Protein 6DNT (pdb70)

Sequence (310 aa):
MKDKNVVVTGGLGFIGSHIVDALIDDNKVTIIDNLLSSGKMENLNNPNHENLTIIKEDLMDADLEEKILKDKDYVFHLAALASVPGSVAEPLRYNQQNNIDASLKLFIACKNNNNIKKVVIIFSSSSAVYGENPNMPLKESENFLPCSPYAAQKASSCELYLKSFHESYGLDYVALRYFNVFGPRQDENSPYYAAVIPKKFISSAILNGESPVIYGDGEQSRDFIYVKEIAKANILSAESDDYNGVIINVALGKSMTINRLFEIISDVLESDIDVKYLDERPGDIKHSLADISNLDKISFKPDEDKFEEQLRETVKWFISSQM

Radius of gyration: 18.84 Å; Cα contacts (8 Å, |Δi|>4): 630; chains: 1; bounding box: 44×47×40 Å

InterPro domains:
  IPR001509 NAD-dependent epimerase/dehydratase [PF01370] (6-239)
  IPR036291 NAD(P)-binding domain superfamily [SSF51735] (1-309)

CATH classification: 3.40.50.720 (+1 more: 3.90.25.10)

Structure (mmCIF, N/CA/C/O backbone):
data_6DNT
#
_entry.id   6DNT
#
_cell.length_a   89.497
_cell.length_b   89.497
_cell.length_c   82.717
_cell.angle_alpha   90.000
_cell.angle_beta   90.000
_cell.angle_gamma   120.000
#
_symmetry.space_group_name_H-M   'P 31 2 1'
#
loop_
_entity.id
_entity.type
_entity.pdbx_description
1 polymer 'NAD-dependent epimerase/dehydratase'
2 non-polymer NICOTINAMIDE-ADENINE-DINUCLEOTIDE
3 non-polymer '(2R)-2-{[(2R,3R,4R,5S,6R)-3-(acetylamino)-2-{[(S)-{[(R)-{[(2R,3S,4R,5R)-5-(2,4-dioxo-3,4-dihydropyrimidin-1(2H)-yl)-3,4-dihydroxytetrahydrofuran-2-yl]methoxy}(hydroxy)phosphoryl]oxy}(hydroxy)phosphoryl]oxy}-5-hydroxy-6-(hydroxymethyl)tetrahydro-2H-pyran-4-yl]oxy}propanoic acid'
4 non-polymer 'ZINC ION'
5 non-polymer 1,2-ETHANEDIOL
6 water water
#
loop_
_atom_site.group_PDB
_atom_site.id
_atom_site.type_symbol
_atom_site.label_atom_id
_atom_site.label_alt_id
_atom_site.label_comp_id
_atom_site.label_asym_id
_atom_site.label_entity_id
_atom_site.label_seq_id
_atom_site.pdbx_PDB_ins_code
_atom_site.Cartn_x
_atom_site.Cartn_y
_atom_site.Cartn_z
_atom_site.occupancy
_atom_site.B_iso_or_equiv
_atom_site.auth_seq_id
_atom_site.auth_comp_id
_atom_site.auth_asym_id
_atom_site.auth_atom_id
_atom_site.pdbx_PDB_model_num
ATOM 1 N N . MET A 1 34 ? 1.758 -31.293 1.210 1.00 32.25 1 MET A N 1
ATOM 2 C CA . MET A 1 34 ? 1.649 -32.562 0.422 1.00 30.95 1 MET A CA 1
ATOM 3 C C . MET A 1 34 ? 1.847 -33.776 1.332 1.00 29.03 1 MET A C 1
ATOM 4 O O . MET A 1 34 ? 2.824 -33.838 2.077 1.00 29.15 1 MET A O 1
ATOM 9 N N . LYS A 1 35 ? 0.917 -34.726 1.259 1.00 28.12 2 LYS A N 1
ATOM 10 C CA . LYS A 1 35 ? 0.937 -35.926 2.099 1.00 28.07 2 LYS A CA 1
ATOM 11 C C . LYS A 1 35 ? 0.528 -37.161 1.309 1.00 26.84 2 LYS A C 1
ATOM 12 O O . LYS A 1 35 ? -0.331 -37.077 0.446 1.00 26.20 2 LYS A O 1
ATOM 18 N N . ASP A 1 36 ? 1.152 -38.296 1.631 1.00 26.36 3 ASP A N 1
ATOM 19 C CA . ASP A 1 36 ? 0.779 -39.628 1.115 1.00 26.89 3 ASP A CA 1
ATOM 20 C C . ASP A 1 36 ? 0.959 -39.806 -0.390 1.00 25.27 3 ASP A C 1
ATOM 21 O O . ASP A 1 36 ? 0.261 -40.605 -1.018 1.00 25.44 3 ASP A O 1
ATOM 26 N N . LYS A 1 37 ? 1.921 -39.083 -0.962 1.00 22.92 4 LYS A N 1
ATOM 27 C CA . LYS A 1 37 ? 2.272 -39.246 -2.365 1.00 22.13 4 LYS A CA 1
ATOM 28 C C . LYS A 1 37 ? 3.558 -40.049 -2.502 1.00 21.23 4 LYS A C 1
ATOM 29 O O . LYS A 1 37 ? 4.272 -40.266 -1.524 1.00 20.71 4 LYS A O 1
ATOM 35 N N . ASN A 1 38 ? 3.825 -40.516 -3.715 1.00 19.96 5 ASN A N 1
ATOM 36 C CA . ASN A 1 38 ? 5.074 -41.197 -4.033 1.00 19.80 5 ASN A CA 1
ATOM 37 C C . ASN A 1 38 ? 5.701 -40.372 -5.153 1.00 18.49 5 ASN A C 1
ATOM 38 O O . ASN A 1 38 ? 5.167 -40.314 -6.249 1.00 17.77 5 ASN A O 1
ATOM 43 N N . VAL A 1 39 ? 6.816 -39.708 -4.854 1.00 16.54 6 VAL A N 1
ATOM 44 C CA . VAL A 1 39 ? 7.381 -38.745 -5.789 1.00 15.45 6 VAL A CA 1
ATOM 45 C C . VAL A 1 39 ? 8.810 -39.110 -6.158 1.00 14.49 6 VAL A C 1
ATOM 46 O O . VAL A 1 39 ? 9.493 -39.839 -5.439 1.00 14.12 6 VAL A O 1
ATOM 50 N N . VAL A 1 40 ? 9.237 -38.593 -7.305 1.00 13.65 7 VAL A N 1
ATOM 51 C CA . VAL A 1 40 ? 10.604 -38.706 -7.767 1.00 12.93 7 VAL A CA 1
ATOM 52 C C . VAL A 1 40 ? 11.200 -37.311 -7.740 1.00 12.36 7 VAL A C 1
ATOM 53 O O . VAL A 1 40 ? 10.566 -36.349 -8.201 1.00 12.18 7 VAL A O 1
ATOM 57 N N . VAL A 1 41 ? 12.409 -37.212 -7.202 1.00 11.54 8 VAL A N 1
ATOM 58 C CA . VAL A 1 41 ? 13.183 -35.969 -7.271 1.00 11.18 8 VAL A CA 1
ATOM 59 C C . VAL A 1 41 ? 14.503 -36.272 -7.963 1.00 10.93 8 VAL A C 1
ATOM 60 O O . VAL A 1 41 ? 15.408 -36.883 -7.379 1.00 11.13 8 VAL A O 1
ATOM 64 N N . THR A 1 42 ? 14.633 -35.862 -9.221 1.00 10.14 9 THR A N 1
ATOM 65 C CA . THR A 1 42 ? 15.901 -36.035 -9.910 1.00 10.32 9 THR A CA 1
ATOM 66 C C . THR A 1 42 ? 16.816 -34.934 -9.384 1.00 10.45 9 THR A C 1
ATOM 67 O O . THR A 1 42 ? 16.352 -33.839 -9.069 1.00 10.19 9 THR A O 1
ATOM 71 N N . GLY A 1 43 ? 18.093 -35.252 -9.229 1.00 10.61 10 GLY A N 1
ATOM 72 C CA . GLY A 1 43 ? 19.043 -34.288 -8.668 1.00 10.79 10 GLY A CA 1
ATOM 73 C C . GLY A 1 43 ? 18.762 -33.990 -7.205 1.00 11.16 10 GLY A C 1
ATOM 74 O O . GLY A 1 43 ? 19.185 -32.945 -6.678 1.00 11.29 10 GLY A O 1
ATOM 75 N N . GLY A 1 44 ? 18.117 -34.939 -6.509 1.00 11.27 11 GLY A N 1
ATOM 76 C CA . GLY A 1 44 ? 17.718 -34.740 -5.119 1.00 11.46 11 GLY A CA 1
ATOM 77 C C . GLY A 1 44 ? 18.836 -34.694 -4.087 1.00 11.33 11 GLY A C 1
ATOM 78 O O . GLY A 1 44 ? 18.571 -34.400 -2.932 1.00 11.96 11 GLY A O 1
ATOM 79 N N . LEU A 1 45 ? 20.066 -35.016 -4.472 1.00 11.32 12 LEU A N 1
ATOM 80 C CA . LEU A 1 45 ? 21.218 -34.850 -3.580 1.00 11.81 12 LEU A CA 1
ATOM 81 C C . LEU A 1 45 ? 21.916 -33.522 -3.810 1.00 11.90 12 LEU A C 1
ATOM 82 O O . LEU A 1 45 ? 22.932 -33.244 -3.178 1.00 12.65 12 LEU A O 1
ATOM 87 N N . GLY A 1 46 ? 21.397 -32.703 -4.719 1.00 11.69 13 GLY A N 1
ATOM 88 C CA . GLY A 1 46 ? 22.035 -31.415 -5.008 1.00 11.08 13 GLY A CA 1
ATOM 89 C C . GLY A 1 46 ? 21.587 -30.314 -4.071 1.00 11.04 13 GLY A C 1
ATOM 90 O O . GLY A 1 46 ? 20.857 -30.534 -3.118 1.00 11.17 13 GLY A O 1
ATOM 91 N N . PHE A 1 47 ? 22.020 -29.098 -4.390 1.00 10.57 14 PHE A N 1
ATOM 92 C CA . PHE A 1 47 ? 21.770 -27.922 -3.566 1.00 10.46 14 PHE A CA 1
ATOM 93 C C . PHE A 1 47 ? 20.283 -27.693 -3.394 1.00 10.14 14 PHE A C 1
ATOM 94 O O . PHE A 1 47 ? 19.781 -27.737 -2.276 1.00 10.15 14 PHE A O 1
ATOM 102 N N . ILE A 1 48 ? 19.554 -27.522 -4.489 1.00 10.08 15 ILE A N 1
ATOM 103 C CA . ILE A 1 48 ? 18.144 -27.184 -4.392 1.00 10.24 15 ILE A CA 1
ATOM 104 C C . ILE A 1 48 ? 17.344 -28.456 -4.074 1.00 10.36 15 ILE A C 1
ATOM 105 O O . ILE A 1 48 ? 16.450 -28.442 -3.225 1.00 10.74 15 ILE A O 1
ATOM 110 N N . GLY A 1 49 ? 17.667 -29.537 -4.779 1.00 11.02 16 GLY A N 1
ATOM 111 C CA . GLY A 1 49 ? 16.900 -30.780 -4.674 1.00 11.56 16 GLY A CA 1
ATOM 112 C C . GLY A 1 49 ? 16.856 -31.346 -3.271 1.00 11.67 16 GLY A C 1
ATOM 113 O O . GLY A 1 49 ? 15.798 -31.803 -2.835 1.00 12.18 16 GLY A O 1
ATOM 114 N N . SER A 1 50 ? 17.969 -31.240 -2.549 1.00 11.56 17 SER A N 1
ATOM 115 C CA . SER A 1 50 ? 18.027 -31.737 -1.168 1.00 12.11 17 SER A CA 1
ATOM 116 C C . SER A 1 50 ? 17.036 -31.019 -0.256 1.00 12.22 17 SER A C 1
ATOM 117 O O . SER A 1 50 ? 16.470 -31.628 0.635 1.00 12.88 17 SER A O 1
ATOM 120 N N . HIS A 1 51 ? 16.797 -29.733 -0.491 1.00 12.21 18 HIS A N 1
ATOM 121 C CA . HIS A 1 51 ? 15.822 -28.989 0.299 1.00 12.54 18 HIS A CA 1
ATOM 122 C C . HIS A 1 51 ? 14.393 -29.390 -0.024 1.00 12.65 18 HIS A C 1
ATOM 123 O O . HIS A 1 51 ? 13.543 -29.353 0.858 1.00 12.90 18 HIS A O 1
ATOM 130 N N . ILE A 1 52 ? 14.126 -29.770 -1.277 1.00 13.11 19 ILE A N 1
ATOM 131 C CA . ILE A 1 52 ? 12.812 -30.290 -1.671 1.00 13.34 19 ILE A CA 1
ATOM 132 C C . ILE A 1 52 ? 12.570 -31.646 -1.007 1.00 13.28 19 ILE A C 1
ATOM 133 O O . ILE A 1 52 ? 11.488 -31.872 -0.447 1.00 13.89 19 ILE A O 1
ATOM 138 N N . VAL A 1 53 ? 13.569 -32.520 -1.064 1.00 12.95 20 VAL A N 1
ATOM 139 C CA . VAL A 1 53 ? 13.483 -33.818 -0.393 1.00 13.06 20 VAL A CA 1
ATOM 140 C C . VAL A 1 53 ? 13.199 -33.619 1.090 1.00 14.18 20 VAL A C 1
ATOM 141 O O . VAL A 1 53 ? 12.308 -34.263 1.619 1.00 14.03 20 VAL A O 1
ATOM 145 N N . ASP A 1 54 ? 13.943 -32.727 1.748 1.00 14.26 21 ASP A N 1
ATOM 146 C CA . ASP A 1 54 ? 13.730 -32.468 3.189 1.00 15.71 21 ASP A CA 1
ATOM 147 C C . ASP A 1 54 ? 12.289 -32.093 3.490 1.00 16.01 21 ASP A C 1
ATOM 148 O O . ASP A 1 54 ? 11.732 -32.513 4.508 1.00 16.58 21 ASP A O 1
ATOM 153 N N . ALA A 1 55 ? 11.691 -31.283 2.624 1.00 16.39 22 ALA A N 1
ATOM 154 C CA . ALA A 1 55 ? 10.353 -30.754 2.859 1.00 17.17 22 ALA A CA 1
ATOM 155 C C . ALA A 1 55 ? 9.246 -31.784 2.617 1.00 17.59 22 ALA A C 1
ATOM 156 O O . ALA A 1 55 ? 8.140 -31.642 3.152 1.00 19.89 22 ALA A O 1
ATOM 158 N N . LEU A 1 56 ? 9.531 -32.809 1.818 1.00 17.30 23 LEU A N 1
ATOM 159 C CA . LEU A 1 56 ? 8.528 -33.821 1.468 1.00 17.21 23 LEU A CA 1
ATOM 160 C C . LEU A 1 56 ? 8.634 -35.137 2.235 1.00 16.65 23 LEU A C 1
ATOM 161 O O . LEU A 1 56 ? 7.659 -35.889 2.302 1.00 16.98 23 LEU A O 1
ATOM 166 N N . ILE A 1 57 ? 9.819 -35.439 2.751 1.00 16.56 24 ILE A N 1
ATOM 167 C CA . ILE A 1 57 ? 10.156 -36.804 3.156 1.00 16.58 24 ILE A CA 1
ATOM 168 C C . ILE A 1 57 ? 9.367 -37.347 4.361 1.00 17.42 24 ILE A C 1
ATOM 169 O O . ILE A 1 57 ? 9.170 -38.564 4.463 1.00 17.70 24 ILE A O 1
ATOM 174 N N . ASP A 1 58 ? 8.931 -36.479 5.266 1.00 19.01 25 ASP A N 1
ATOM 175 C CA . ASP A 1 58 ? 8.204 -36.963 6.451 1.00 21.07 25 ASP A CA 1
ATOM 176 C C . ASP A 1 58 ? 6.848 -37.541 6.094 1.00 21.77 25 ASP A C 1
ATOM 177 O O . ASP A 1 58 ? 6.427 -38.535 6.699 1.00 21.98 25 ASP A O 1
ATOM 182 N N . ASP A 1 59 ? 6.182 -36.956 5.103 1.00 21.23 2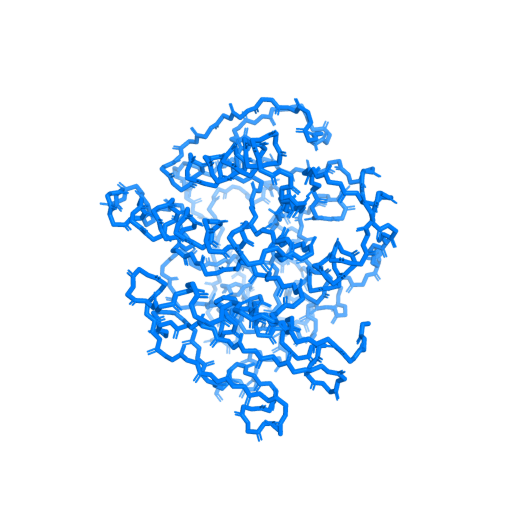6 ASP A N 1
ATOM 183 C CA . ASP A 1 59 ? 4.810 -37.329 4.774 1.00 22.53 26 ASP A CA 1
ATOM 184 C C . ASP A 1 59 ? 4.640 -38.020 3.419 1.00 20.31 26 ASP A C 1
ATOM 185 O O . ASP A 1 59 ? 3.515 -38.360 3.043 1.00 20.06 26 ASP A O 1
ATOM 190 N N . ASN A 1 60 ? 5.740 -38.253 2.692 1.00 17.84 27 ASN A N 1
ATOM 191 C CA . ASN A 1 60 ? 5.666 -38.845 1.352 1.00 17.15 27 ASN A CA 1
ATOM 192 C C . ASN A 1 60 ? 6.817 -39.788 1.098 1.00 16.59 27 ASN A C 1
ATOM 193 O O . ASN A 1 60 ? 7.898 -39.634 1.662 1.00 17.80 27 ASN A O 1
ATOM 198 N N . LYS A 1 61 ? 6.580 -40.771 0.245 1.00 16.65 28 LYS A N 1
ATOM 199 C CA . LYS A 1 61 ? 7.654 -41.598 -0.260 1.00 16.17 28 LYS A CA 1
ATOM 200 C C . LYS A 1 61 ? 8.396 -40.779 -1.311 1.00 15.43 28 LYS A C 1
ATOM 201 O O . LYS A 1 61 ? 7.764 -40.129 -2.140 1.00 15.16 28 LYS A O 1
ATOM 207 N N . VAL A 1 62 ? 9.723 -40.800 -1.245 1.00 13.96 29 VAL A N 1
ATOM 208 C CA . VAL A 1 62 ? 10.564 -40.055 -2.182 1.00 13.82 29 VAL A CA 1
ATOM 209 C C . VAL A 1 62 ? 11.633 -40.964 -2.753 1.00 13.65 29 VAL A C 1
ATOM 210 O O . VAL A 1 62 ? 12.392 -41.586 -2.008 1.00 13.59 29 VAL A O 1
ATOM 214 N N . THR A 1 63 ? 11.710 -41.003 -4.080 1.00 13.05 30 THR A N 1
ATOM 215 C CA . THR A 1 63 ? 12.780 -41.673 -4.789 1.00 13.20 30 THR A CA 1
ATOM 216 C C . THR A 1 63 ? 13.656 -40.596 -5.410 1.00 12.66 30 THR A C 1
ATOM 217 O O . THR A 1 63 ? 13.187 -39.816 -6.230 1.00 12.98 30 THR A O 1
ATOM 221 N N . ILE A 1 64 ? 14.909 -40.558 -4.990 1.00 12.05 31 ILE A N 1
ATOM 222 C CA . ILE A 1 64 ? 15.903 -39.676 -5.587 1.00 11.93 31 ILE A CA 1
ATOM 223 C C . ILE A 1 64 ? 16.609 -40.425 -6.701 1.00 11.80 31 ILE A C 1
ATOM 224 O O . ILE A 1 64 ? 17.018 -41.575 -6.509 1.00 11.80 31 ILE A O 1
ATOM 229 N N . ILE A 1 65 ? 16.778 -39.778 -7.862 1.00 11.46 32 ILE A N 1
ATOM 230 C CA . ILE A 1 65 ? 17.712 -40.274 -8.884 1.00 11.88 32 ILE A CA 1
ATOM 231 C C . ILE A 1 65 ? 18.828 -39.246 -9.007 1.00 12.24 32 ILE A C 1
ATOM 232 O O . ILE A 1 65 ? 18.567 -38.094 -9.336 1.00 12.13 32 ILE A O 1
ATOM 237 N N . ASP A 1 66 ? 20.063 -39.655 -8.739 1.00 12.54 33 ASP A N 1
ATOM 238 C CA . ASP A 1 66 ? 21.175 -38.707 -8.720 1.00 12.71 33 ASP A CA 1
ATOM 239 C C . ASP A 1 66 ? 22.456 -39.463 -8.967 1.00 13.66 33 ASP A C 1
ATOM 240 O O . ASP A 1 66 ? 22.698 -40.489 -8.328 1.00 13.97 33 ASP A O 1
ATOM 245 N N . ASN A 1 67 ? 23.295 -38.964 -9.880 1.00 13.31 34 ASN A N 1
ATOM 246 C CA . ASN A 1 67 ? 24.549 -39.639 -10.182 1.00 14.04 34 ASN A CA 1
ATOM 247 C C . ASN A 1 67 ? 25.767 -39.156 -9.363 1.00 14.72 34 ASN A C 1
ATOM 248 O O . ASN A 1 67 ? 26.887 -39.576 -9.661 1.00 15.53 34 ASN A O 1
ATOM 253 N N A LEU A 1 68 ? 25.536 -38.285 -8.376 0.50 15.35 35 LEU A N 1
ATOM 254 N N B LEU A 1 68 ? 25.533 -38.296 -8.367 0.50 15.13 35 LEU A N 1
ATOM 255 C CA A LEU A 1 68 ? 26.581 -37.720 -7.512 0.50 16.02 35 LEU A CA 1
ATOM 256 C CA B LEU A 1 68 ? 26.582 -37.710 -7.525 0.50 15.65 35 LEU A CA 1
ATOM 257 C C A LEU A 1 68 ? 27.647 -36.903 -8.247 0.50 16.08 35 LEU A C 1
ATOM 258 C C B LEU A 1 68 ? 27.703 -37.043 -8.335 0.50 15.85 35 LEU A C 1
ATOM 259 O O A LEU A 1 68 ? 28.717 -36.658 -7.682 0.50 16.10 35 LEU A O 1
ATOM 260 O O B LEU A 1 68 ? 28.871 -37.088 -7.950 0.50 16.23 35 LEU A O 1
ATOM 269 N N . SER A 1 69 ? 27.345 -36.432 -9.460 1.00 16.06 36 SER A N 1
ATOM 270 C CA . SER A 1 69 ? 28.293 -35.624 -10.227 1.00 16.54 36 SER A CA 1
ATOM 271 C C . SER A 1 69 ? 28.585 -34.307 -9.491 1.00 17.36 36 SER A C 1
ATOM 272 O O . SER A 1 69 ? 29.705 -33.784 -9.552 1.00 18.54 36 SER A O 1
ATOM 275 N N . SER A 1 70 ? 27.585 -33.775 -8.802 1.00 17.04 37 SER A N 1
ATOM 276 C CA . SER A 1 70 ? 27.782 -32.649 -7.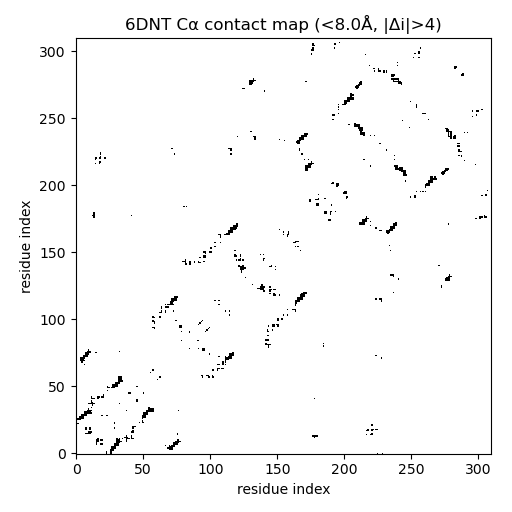901 1.00 17.81 37 SER A CA 1
ATOM 277 C C . SER A 1 70 ? 27.058 -32.742 -6.561 1.00 18.67 37 SER A C 1
ATOM 278 O O . SER A 1 70 ? 27.433 -32.036 -5.626 1.00 19.84 37 SER A O 1
ATOM 281 N N . GLY A 1 71 ? 26.071 -33.628 -6.433 1.00 17.68 38 GLY A N 1
ATOM 282 C CA . GLY A 1 71 ? 25.328 -33.790 -5.183 1.00 17.81 38 GLY A CA 1
ATOM 283 C C . GLY A 1 71 ? 26.065 -34.681 -4.202 1.00 17.87 38 GLY A C 1
ATOM 284 O O . GLY A 1 71 ? 27.036 -35.340 -4.568 1.00 18.89 38 GLY A O 1
ATOM 285 N N . LYS A 1 72 ? 25.585 -34.695 -2.964 1.00 17.70 39 LYS A N 1
ATOM 286 C CA . LYS A 1 72 ? 26.218 -35.428 -1.868 1.00 19.28 39 LYS A CA 1
ATOM 287 C C . LYS A 1 72 ? 25.126 -36.018 -1.002 1.00 18.06 39 LYS A C 1
ATOM 288 O O . LYS A 1 72 ? 24.141 -35.355 -0.729 1.00 16.38 39 LYS A O 1
ATOM 294 N N . MET A 1 73 ? 25.323 -37.256 -0.562 1.00 19.44 40 MET A N 1
ATOM 295 C CA . MET A 1 73 ? 24.435 -37.893 0.414 1.00 20.71 40 MET A CA 1
ATOM 296 C C . MET A 1 73 ? 24.171 -37.009 1.638 1.00 20.07 40 MET A C 1
ATOM 297 O O . MET A 1 73 ? 23.032 -36.880 2.097 1.00 19.23 40 MET A O 1
ATOM 302 N N . GLU A 1 74 ? 25.241 -36.397 2.140 1.00 19.81 41 GLU A N 1
ATOM 303 C CA . GLU A 1 74 ? 25.180 -35.584 3.348 1.00 21.20 41 GLU A CA 1
ATOM 304 C C . GLU A 1 74 ? 24.408 -34.275 3.190 1.00 19.48 41 GLU A C 1
ATOM 305 O O . GLU A 1 74 ? 24.106 -33.642 4.192 1.00 18.83 41 GLU A O 1
ATOM 311 N N . ASN A 1 75 ? 24.047 -33.872 1.963 1.00 17.32 42 ASN A N 1
ATOM 312 C CA . ASN A 1 75 ? 23.106 -32.765 1.790 1.00 16.15 42 ASN A CA 1
ATOM 313 C C . ASN A 1 75 ? 21.719 -33.030 2.368 1.00 15.62 42 ASN A C 1
ATOM 314 O O . ASN A 1 75 ? 21.047 -32.094 2.715 1.00 15.84 42 ASN A O 1
ATOM 319 N N . LEU A 1 76 ? 21.287 -34.291 2.502 1.00 15.02 43 LEU A N 1
ATOM 320 C CA . LEU A 1 76 ? 19.979 -34.570 3.066 1.00 15.27 43 LEU A CA 1
ATOM 321 C C . LEU A 1 76 ? 19.984 -34.427 4.582 1.00 15.70 43 LEU A C 1
ATOM 322 O O . LEU A 1 76 ? 20.929 -34.836 5.219 1.00 14.96 43 LEU A O 1
ATOM 327 N N . ASN A 1 77 ? 18.904 -33.897 5.138 1.00 17.07 44 ASN A N 1
ATOM 328 C CA . ASN A 1 77 ? 18.766 -33.827 6.591 1.00 18.90 44 ASN A CA 1
ATOM 329 C C . ASN A 1 77 ? 18.822 -35.225 7.211 1.00 18.36 44 ASN A C 1
ATOM 330 O O . ASN A 1 77 ? 19.488 -35.440 8.236 1.00 18.27 44 ASN A O 1
ATOM 335 N N . ASN A 1 78 ? 18.145 -36.179 6.575 1.00 17.18 45 ASN A N 1
ATOM 336 C CA . ASN A 1 78 ? 18.223 -37.583 7.003 1.00 17.06 45 ASN A CA 1
ATOM 337 C C . ASN A 1 78 ? 18.345 -38.504 5.795 1.00 16.37 45 ASN A C 1
ATOM 338 O O . ASN A 1 78 ? 17.334 -38.924 5.238 1.00 16.31 45 ASN A O 1
ATOM 343 N N . PRO A 1 79 ? 19.581 -38.853 5.409 1.00 17.29 46 PRO A N 1
ATOM 344 C CA . PRO A 1 79 ? 19.751 -39.744 4.262 1.00 17.23 46 PRO A CA 1
ATOM 345 C C . PRO A 1 79 ? 19.350 -41.203 4.517 1.00 16.79 46 PRO A C 1
ATOM 346 O O . PRO A 1 79 ? 19.438 -42.005 3.597 1.00 16.78 46 PRO A O 1
ATOM 350 N N . ASN A 1 80 ? 18.930 -41.531 5.740 1.00 16.00 47 ASN A N 1
ATOM 351 C CA . ASN A 1 80 ? 18.451 -42.884 6.085 1.00 16.34 47 ASN A CA 1
ATOM 352 C C . ASN A 1 80 ? 16.983 -42.918 6.470 1.00 16.66 47 ASN A C 1
ATOM 353 O O . ASN A 1 80 ? 16.524 -43.854 7.122 1.00 16.81 47 ASN A O 1
ATOM 358 N N . HIS A 1 81 ? 16.235 -41.911 6.044 1.00 15.70 48 HIS A N 1
ATOM 359 C CA . HIS A 1 81 ? 14.826 -41.797 6.368 1.00 16.32 48 HIS A CA 1
ATOM 360 C C . HIS A 1 81 ? 14.040 -43.002 5.834 1.00 16.47 48 HIS A C 1
ATOM 361 O O . HIS A 1 81 ? 14.298 -43.481 4.724 1.00 15.40 48 HIS A O 1
ATOM 368 N N . GLU A 1 82 ? 13.089 -43.492 6.629 1.00 17.99 49 GLU A N 1
ATOM 369 C CA . GLU A 1 82 ? 12.262 -44.644 6.222 1.00 19.45 49 GLU A CA 1
ATOM 370 C C . GLU A 1 82 ? 11.538 -44.501 4.867 1.00 17.90 49 GLU A C 1
ATOM 371 O O . GLU A 1 82 ? 11.413 -45.458 4.141 1.00 17.28 49 GLU A O 1
ATOM 377 N N . ASN A 1 83 ? 11.104 -43.293 4.531 1.00 16.47 50 ASN A N 1
ATOM 378 C CA . ASN A 1 83 ? 10.426 -43.001 3.274 1.00 16.13 50 ASN A CA 1
ATOM 379 C C . ASN A 1 83 ? 11.336 -42.801 2.060 1.00 14.94 50 ASN A C 1
ATOM 380 O O . ASN A 1 83 ? 10.824 -42.608 0.955 1.00 14.12 50 ASN A O 1
ATOM 385 N N . LEU A 1 84 ? 12.650 -42.848 2.254 1.00 14.03 51 LEU A N 1
ATOM 386 C CA . LEU A 1 84 ? 13.594 -42.495 1.198 1.00 14.08 51 LEU A CA 1
ATOM 387 C C . LEU A 1 84 ? 14.086 -43.689 0.423 1.00 14.07 51 LEU A C 1
ATOM 388 O O . LEU A 1 84 ? 14.400 -44.724 1.003 1.00 13.97 51 LEU A O 1
ATOM 393 N N . THR A 1 85 ? 14.183 -43.520 -0.898 1.00 13.75 52 THR A N 1
ATOM 394 C CA . THR A 1 85 ? 14.918 -44.406 -1.762 1.00 13.85 52 THR A CA 1
ATOM 395 C C . THR A 1 85 ? 15.896 -43.572 -2.575 1.00 14.29 52 THR A C 1
ATOM 396 O O . THR A 1 85 ? 15.536 -42.518 -3.074 1.00 14.28 52 THR A O 1
ATOM 400 N N . ILE A 1 86 ? 17.121 -44.048 -2.710 1.00 14.71 53 ILE A N 1
ATOM 401 C CA . ILE A 1 86 ? 18.121 -43.370 -3.523 1.00 15.46 53 ILE A CA 1
ATOM 402 C C . ILE A 1 86 ? 18.596 -44.317 -4.597 1.00 15.14 53 ILE A C 1
ATOM 403 O O . ILE A 1 86 ? 19.027 -45.439 -4.298 1.00 14.72 53 ILE A O 1
ATOM 410 N N . ILE A 1 87 ? 18.559 -43.830 -5.837 1.00 14.35 54 ILE A N 1
ATOM 411 C CA . ILE A 1 87 ? 19.045 -44.557 -6.998 1.00 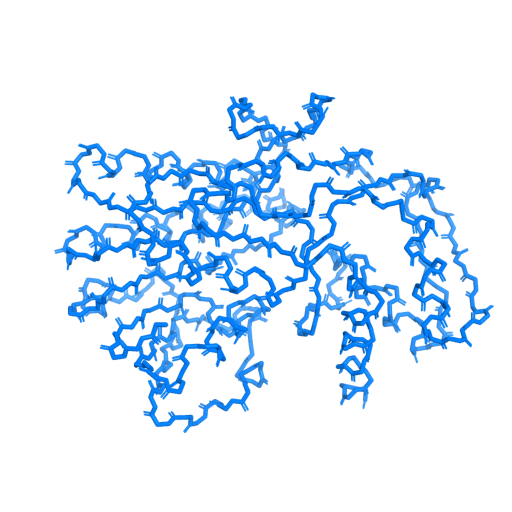14.62 54 ILE A CA 1
ATOM 412 C C . ILE A 1 87 ? 20.222 -43.755 -7.515 1.00 14.90 54 ILE A C 1
ATOM 413 O O . ILE A 1 87 ? 20.039 -42.632 -7.997 1.00 13.85 54 ILE A O 1
ATOM 418 N N . LYS A 1 88 ? 21.412 -44.330 -7.391 1.00 14.97 55 LYS A N 1
ATOM 419 C CA . LYS A 1 88 ? 22.666 -43.658 -7.737 1.00 16.24 55 LYS A CA 1
ATOM 420 C C . LYS A 1 88 ? 23.007 -43.980 -9.176 1.00 15.97 55 LYS A C 1
ATOM 421 O O . LYS A 1 88 ? 23.794 -44.877 -9.470 1.00 15.80 55 LYS A O 1
ATOM 427 N N . GLU A 1 89 ? 22.396 -43.227 -10.084 1.00 15.77 56 GLU A N 1
ATOM 428 C CA . GLU A 1 89 ? 22.484 -43.516 -11.491 1.00 16.22 56 GLU A CA 1
ATOM 429 C C . GLU A 1 89 ? 22.279 -42.256 -12.319 1.00 15.21 56 GLU A C 1
ATOM 430 O O . GLU A 1 89 ? 21.585 -41.328 -11.895 1.00 14.45 56 GLU A O 1
ATOM 436 N N . ASP A 1 90 ? 22.914 -42.236 -13.484 1.00 15.07 57 ASP A N 1
ATOM 437 C CA . ASP A 1 90 ? 22.688 -41.185 -14.466 1.00 15.90 57 ASP A CA 1
ATOM 438 C C . ASP A 1 90 ? 21.286 -41.338 -15.055 1.00 15.90 57 ASP A C 1
ATOM 439 O O . ASP A 1 90 ? 20.871 -42.465 -15.386 1.00 14.85 57 ASP A O 1
ATOM 444 N N . LEU A 1 91 ? 20.555 -40.232 -15.221 1.00 15.25 58 LEU A N 1
ATOM 445 C CA . LEU A 1 91 ? 19.249 -40.295 -15.883 1.00 16.10 58 LEU A CA 1
ATOM 446 C C . LEU A 1 91 ? 19.309 -40.946 -17.264 1.00 17.04 58 LEU A C 1
ATOM 447 O O . LEU A 1 91 ? 18.327 -41.555 -17.681 1.00 17.34 58 LEU A O 1
ATOM 452 N N . MET A 1 92 ? 20.434 -40.806 -17.966 1.00 17.37 59 MET A N 1
ATOM 453 C CA . MET A 1 92 ? 20.588 -41.399 -19.304 1.00 20.19 59 MET A CA 1
ATOM 454 C C . MET A 1 92 ? 20.637 -42.914 -19.310 1.00 20.74 59 MET A C 1
ATOM 455 O O . MET A 1 92 ? 20.341 -43.523 -20.339 1.00 22.39 59 MET A O 1
ATOM 460 N N . ASP A 1 93 ? 21.028 -43.507 -18.185 1.00 20.22 60 ASP A N 1
ATOM 461 C CA . ASP A 1 93 ? 21.125 -44.970 -18.036 1.00 20.79 60 ASP A CA 1
ATOM 462 C C . ASP A 1 93 ? 19.945 -45.610 -17.308 1.00 19.94 60 ASP A C 1
ATOM 463 O O . ASP A 1 93 ? 19.679 -46.812 -17.488 1.00 19.95 60 ASP A O 1
ATOM 468 N N . ALA A 1 94 ? 19.247 -44.833 -16.484 1.00 18.25 61 ALA A N 1
ATOM 469 C CA . ALA A 1 94 ? 18.220 -45.367 -15.602 1.00 17.82 61 ALA A CA 1
ATOM 470 C C . ALA A 1 94 ? 17.018 -45.876 -16.376 1.00 18.09 61 ALA A C 1
ATOM 471 O O . ALA A 1 94 ? 16.678 -45.349 -17.434 1.00 17.74 61 ALA A O 1
ATOM 473 N N . ASP A 1 95 ? 16.371 -46.902 -15.841 1.00 18.13 62 ASP A N 1
ATOM 474 C CA . ASP A 1 95 ? 15.140 -47.399 -16.436 1.00 18.83 62 ASP A CA 1
ATOM 475 C C . ASP A 1 95 ? 13.993 -46.539 -15.913 1.00 17.48 62 ASP A C 1
ATOM 476 O O . ASP A 1 95 ? 13.260 -46.915 -15.008 1.00 17.27 62 ASP A O 1
ATOM 481 N N . LEU A 1 96 ? 13.856 -45.346 -16.493 1.00 16.67 63 LEU A N 1
ATOM 482 C CA . LEU A 1 96 ? 12.881 -44.380 -16.023 1.00 16.56 63 LEU A CA 1
ATOM 483 C C . LEU A 1 96 ? 11.445 -44.840 -16.267 1.00 17.38 63 LEU A C 1
ATOM 484 O O . LEU A 1 96 ? 10.551 -44.500 -15.491 1.00 16.78 63 LEU A O 1
ATOM 489 N N A GLU A 1 97 ? 11.228 -45.624 -17.322 0.80 18.95 64 GLU A N 1
ATOM 490 N N B GLU A 1 97 ? 11.228 -45.597 -17.342 0.20 18.30 64 GLU A N 1
ATOM 491 C CA A GLU A 1 97 ? 9.895 -46.174 -17.579 0.80 20.55 64 GLU A CA 1
ATOM 492 C CA B GLU A 1 97 ? 9.934 -46.222 -17.611 0.20 19.30 64 GLU A CA 1
ATOM 493 C C A GLU A 1 97 ? 9.445 -47.005 -16.372 0.80 20.74 64 GLU A C 1
ATOM 494 C C B GLU A 1 97 ? 9.443 -47.045 -16.417 0.20 19.87 64 GLU A C 1
ATOM 495 O O A GLU A 1 97 ? 8.313 -46.858 -15.910 0.80 22.28 64 GLU A O 1
ATOM 496 O O B GLU A 1 97 ? 8.275 -46.961 -16.035 0.20 20.34 64 GLU A O 1
ATOM 507 N N . LYS A 1 98 ? 10.354 -47.823 -15.837 1.00 20.47 65 LYS A N 1
ATOM 508 C CA . LYS A 1 98 ? 10.075 -48.649 -14.641 1.00 21.10 65 LYS A CA 1
ATOM 509 C C . LYS A 1 98 ? 10.014 -47.841 -13.341 1.00 19.90 65 LYS A C 1
ATOM 510 O O . LYS A 1 98 ? 9.087 -47.992 -12.551 1.00 20.81 65 LYS A O 1
ATOM 516 N N . ILE A 1 99 ? 10.986 -46.960 -13.127 1.00 19.06 66 ILE A N 1
ATOM 517 C CA . ILE A 1 99 ? 11.055 -46.174 -11.889 1.00 17.34 66 ILE A CA 1
ATOM 518 C C . ILE A 1 99 ? 9.821 -45.284 -11.706 1.00 17.30 66 ILE A C 1
ATOM 519 O O . ILE A 1 99 ? 9.318 -45.135 -10.598 1.00 17.61 66 ILE A O 1
ATOM 524 N N . LEU A 1 100 ? 9.300 -44.732 -12.801 1.00 17.01 67 LEU A N 1
ATOM 525 C CA . LEU A 1 100 ? 8.161 -43.828 -12.702 1.00 17.74 67 LEU A CA 1
ATOM 526 C C . LEU A 1 100 ? 6.789 -44.517 -12.622 1.00 18.46 67 LEU A C 1
ATOM 527 O O . LEU A 1 100 ? 5.781 -43.824 -12.476 1.00 17.56 67 LEU A O 1
ATOM 532 N N . LYS A 1 101 ? 6.736 -45.852 -12.689 1.00 20.79 68 LYS A N 1
ATOM 533 C CA . LYS A 1 101 ? 5.454 -46.571 -12.545 1.00 22.82 68 LYS A CA 1
ATOM 534 C C . LYS A 1 101 ? 4.862 -46.271 -11.175 1.00 23.47 68 LYS A C 1
ATOM 535 O O . LYS A 1 101 ? 5.556 -46.359 -10.169 1.00 23.26 68 LYS A O 1
ATOM 541 N N . ASP A 1 102 ? 3.597 -45.870 -11.151 1.00 25.11 69 ASP A N 1
ATOM 542 C CA . ASP A 1 102 ? 2.868 -45.588 -9.905 1.00 26.27 69 ASP A CA 1
ATOM 543 C C . ASP A 1 102 ? 3.426 -44.422 -9.066 1.00 24.76 69 ASP A C 1
ATOM 544 O O . ASP A 1 102 ? 3.115 -44.299 -7.878 1.00 25.39 69 ASP A O 1
ATOM 549 N N . LYS A 1 103 ? 4.222 -43.549 -9.679 1.00 22.20 70 LYS A N 1
ATOM 550 C CA . LYS A 1 103 ? 4.624 -42.310 -9.018 1.00 21.03 70 LYS A CA 1
ATOM 551 C C . LYS A 1 103 ? 3.588 -41.231 -9.308 1.00 19.64 70 LYS A C 1
ATOM 552 O O . LYS A 1 103 ? 2.943 -41.261 -10.345 1.00 21.80 70 LYS A O 1
ATOM 558 N N . ASP A 1 104 ? 3.435 -40.284 -8.391 1.00 19.38 71 ASP A N 1
ATOM 559 C CA . ASP A 1 104 ? 2.471 -39.188 -8.523 1.00 18.86 71 ASP A CA 1
ATOM 560 C C . ASP A 1 104 ? 3.073 -37.958 -9.214 1.00 18.25 71 ASP A C 1
ATOM 561 O O . ASP A 1 104 ? 2.502 -37.430 -10.165 1.00 18.32 71 ASP A O 1
ATOM 566 N N . TYR A 1 105 ? 4.218 -37.496 -8.712 1.00 16.32 72 TYR A N 1
ATOM 567 C CA . TYR A 1 105 ? 4.845 -36.261 -9.189 1.00 15.93 72 TYR A CA 1
ATOM 568 C C . TYR A 1 105 ? 6.323 -36.485 -9.438 1.00 14.22 72 TYR A C 1
ATOM 569 O O . TYR A 1 105 ? 6.944 -37.324 -8.781 1.00 13.94 72 TYR A O 1
ATOM 578 N N . VAL A 1 106 ? 6.867 -35.734 -10.395 1.00 12.92 73 VAL A N 1
ATOM 579 C CA . VAL A 1 106 ? 8.279 -35.761 -10.718 1.00 12.21 73 VAL A CA 1
ATOM 580 C C . VAL A 1 106 ? 8.824 -34.339 -10.661 1.00 11.81 73 VAL A C 1
ATOM 581 O O . VAL A 1 106 ? 8.334 -33.452 -11.344 1.00 11.96 73 VAL A O 1
ATOM 585 N N . PHE A 1 107 ? 9.831 -34.144 -9.818 1.00 11.44 74 PHE A N 1
ATOM 586 C CA . PHE A 1 107 ? 10.529 -32.857 -9.693 1.00 11.35 74 PHE A CA 1
ATOM 587 C C . PHE A 1 107 ? 11.852 -33.044 -10.405 1.00 11.17 74 PHE A C 1
ATOM 588 O O . PHE A 1 107 ? 12.676 -33.861 -9.972 1.00 11.76 74 PHE A O 1
ATOM 596 N N . HIS A 1 108 ? 12.053 -32.337 -11.515 1.00 10.30 75 HIS A N 1
ATOM 597 C CA . HIS A 1 108 ? 13.240 -32.547 -12.317 1.00 10.32 75 HIS A CA 1
ATOM 598 C C . HIS A 1 108 ? 14.252 -31.426 -12.083 1.00 10.46 75 HIS A C 1
ATOM 599 O O . HIS A 1 108 ? 14.156 -30.359 -12.685 1.00 10.37 75 HIS A O 1
ATOM 606 N N . LEU A 1 109 ? 15.214 -31.695 -11.206 1.00 10.49 76 LEU A N 1
ATOM 607 C CA . LEU A 1 109 ? 16.311 -30.745 -10.909 1.00 11.08 76 LEU A CA 1
ATOM 608 C C . LEU A 1 109 ? 17.660 -31.196 -11.421 1.00 11.51 76 LEU A C 1
ATOM 609 O O . LEU A 1 109 ? 18.581 -30.382 -11.464 1.00 12.13 76 LEU A O 1
ATOM 614 N N . ALA A 1 110 ? 17.806 -32.473 -11.809 1.00 11.22 77 ALA A N 1
ATOM 615 C CA . ALA A 1 110 ? 19.095 -32.958 -12.294 1.00 11.49 77 ALA A CA 1
ATOM 616 C C . ALA A 1 110 ? 19.454 -32.211 -13.574 1.00 12.14 77 ALA A C 1
ATOM 617 O O . ALA A 1 110 ? 18.621 -32.092 -14.464 1.00 12.63 77 ALA A O 1
ATOM 619 N N . ALA A 1 111 ? 20.678 -31.692 -13.628 1.00 12.01 78 ALA A N 1
ATOM 620 C CA . ALA A 1 111 ? 21.199 -30.960 -14.784 1.00 12.42 78 ALA A CA 1
ATOM 621 C C . ALA A 1 111 ? 22.673 -30.715 -14.547 1.00 12.22 78 ALA A C 1
ATOM 622 O O . ALA A 1 111 ? 23.117 -30.763 -13.396 1.00 11.80 78 ALA A O 1
ATOM 624 N N . LEU A 1 112 ? 23.424 -30.478 -15.619 1.00 11.74 79 LEU A N 1
ATOM 625 C CA . LEU A 1 112 ? 24.731 -29.827 -15.487 1.00 12.27 79 LEU A CA 1
ATOM 626 C C . LEU A 1 112 ? 24.455 -28.331 -15.492 1.00 12.13 79 LEU A C 1
ATOM 627 O O . LEU A 1 112 ? 24.172 -27.729 -16.533 1.00 12.54 79 LEU A O 1
ATOM 632 N N . ALA A 1 113 ? 24.450 -27.767 -14.291 1.00 12.56 80 ALA A N 1
ATOM 633 C CA . ALA A 1 113 ? 23.929 -26.440 -14.032 1.00 13.23 80 ALA A CA 1
ATOM 634 C C . ALA A 1 113 ? 25.087 -25.459 -14.059 1.00 14.35 80 ALA A C 1
ATOM 635 O O . ALA A 1 113 ? 25.567 -25.012 -13.007 1.00 15.16 80 ALA A O 1
ATOM 637 N N . SER A 1 114 ? 25.534 -25.126 -15.265 1.00 14.35 81 SER A N 1
ATOM 638 C CA . SER A 1 114 ? 26.592 -24.134 -15.433 1.00 14.78 81 SER A CA 1
ATOM 639 C C . SER A 1 114 ? 26.577 -23.457 -16.794 1.00 15.00 81 SER A C 1
ATOM 640 O O . SER A 1 114 ? 26.699 -24.108 -17.834 1.00 14.20 81 SER A O 1
ATOM 643 N N . VAL A 1 115 ? 26.461 -22.140 -16.769 1.00 14.22 82 VAL A N 1
ATOM 644 C CA . VAL A 1 115 ? 26.584 -21.333 -17.976 1.00 14.81 82 VAL A CA 1
ATOM 645 C C . VAL A 1 115 ? 27.980 -21.472 -18.598 1.00 14.23 82 VAL A C 1
ATOM 646 O O . VAL A 1 115 ? 28.105 -21.903 -19.734 1.00 13.53 82 VAL A O 1
ATOM 650 N N . PRO A 1 116 ? 29.052 -21.106 -17.862 1.00 14.32 83 PRO A N 1
ATOM 651 C CA . PRO A 1 116 ? 30.374 -21.209 -18.497 1.00 14.34 83 PRO A CA 1
ATOM 652 C C . PRO A 1 116 ? 30.806 -22.642 -18.823 1.00 14.13 83 PRO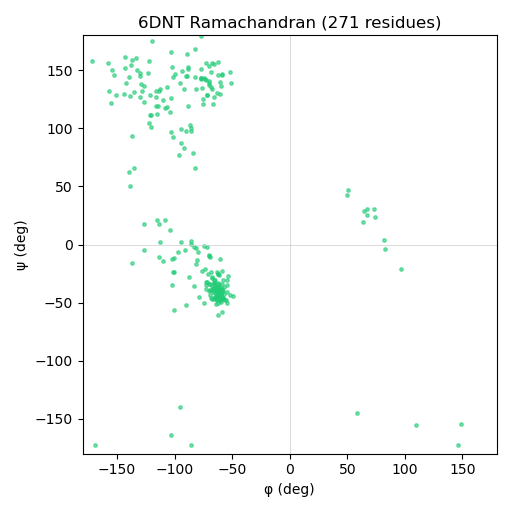 A C 1
ATOM 653 O O . PRO A 1 116 ? 31.458 -22.868 -19.840 1.00 14.54 83 PRO A O 1
ATOM 657 N N . GLY A 1 117 ? 30.412 -23.619 -17.995 1.00 13.35 84 GLY A N 1
ATOM 658 C CA . GLY A 1 117 ? 30.691 -25.013 -18.292 1.00 12.87 84 GLY A CA 1
ATOM 659 C C . GLY A 1 117 ? 30.092 -25.473 -19.611 1.00 12.16 84 GLY A C 1
ATOM 660 O O . GLY A 1 117 ? 30.726 -26.212 -20.361 1.00 11.95 84 GLY A O 1
ATOM 661 N N . SER A 1 118 ? 28.870 -25.019 -19.889 1.00 11.74 85 SER A N 1
ATOM 662 C CA . SER A 1 118 ? 28.174 -25.353 -21.130 1.00 11.47 85 SER A CA 1
ATOM 663 C C . SER A 1 118 ? 28.840 -24.791 -22.382 1.00 11.84 85 SER A C 1
ATOM 664 O O . SER A 1 118 ? 28.717 -25.362 -23.442 1.00 12.17 85 SER A O 1
ATOM 667 N N . VAL A 1 119 ? 29.498 -23.642 -22.252 1.00 12.11 86 VAL A N 1
ATOM 668 C CA . VAL A 1 119 ? 30.215 -23.035 -23.369 1.00 12.41 86 VAL A CA 1
ATOM 669 C C . VAL A 1 119 ? 31.441 -23.903 -23.716 1.00 12.71 86 VAL A C 1
ATOM 670 O O . VAL A 1 119 ? 31.782 -24.089 -24.881 1.00 12.78 86 VAL A O 1
ATOM 674 N N . ALA A 1 120 ? 32.095 -24.427 -22.689 1.00 13.33 87 ALA A N 1
ATOM 675 C CA . ALA A 1 120 ? 33.252 -25.300 -22.868 1.00 14.11 87 ALA A CA 1
ATOM 676 C C . ALA A 1 120 ? 32.882 -26.676 -23.390 1.00 13.79 87 ALA A C 1
ATOM 677 O O . ALA A 1 120 ? 33.640 -27.263 -24.151 1.00 14.58 87 ALA A O 1
ATOM 679 N N . GLU A 1 121 ? 31.730 -27.200 -22.979 1.00 13.64 88 GLU A N 1
ATOM 680 C CA . GLU A 1 121 ? 31.360 -28.568 -23.304 1.00 13.73 88 GLU A CA 1
ATOM 681 C C . GLU A 1 121 ? 29.890 -28.672 -23.760 1.00 12.72 88 GLU A C 1
ATOM 682 O O . GLU A 1 121 ? 29.065 -29.309 -23.094 1.00 12.23 88 GLU A O 1
ATOM 688 N N . PRO A 1 122 ? 29.575 -28.069 -24.912 1.00 11.80 89 PRO A N 1
ATOM 689 C CA . PRO A 1 122 ? 28.155 -28.018 -25.278 1.00 11.38 89 PRO A CA 1
ATOM 690 C C . PRO A 1 122 ? 27.519 -29.388 -25.525 1.00 11.55 89 PRO A C 1
ATOM 691 O O . PRO A 1 122 ? 26.372 -29.578 -25.135 1.00 10.93 89 PRO A O 1
ATOM 695 N N . LEU A 1 123 ? 28.249 -30.335 -26.105 1.00 11.38 90 LEU A N 1
ATOM 696 C CA . LEU A 1 123 ? 27.654 -31.640 -26.387 1.00 12.20 90 LEU A CA 1
ATOM 697 C C . LEU A 1 123 ? 27.373 -32.400 -25.100 1.00 12.14 90 LEU A C 1
ATOM 698 O O . LEU A 1 123 ? 26.288 -32.958 -24.939 1.00 11.60 90 LEU A O 1
ATOM 703 N N . ARG A 1 124 ? 28.331 -32.424 -24.171 1.00 12.20 91 ARG A N 1
ATOM 704 C CA . ARG A 1 124 ? 28.100 -33.102 -22.888 1.00 13.09 91 ARG A CA 1
ATOM 705 C C . ARG A 1 124 ? 26.940 -32.488 -22.101 1.00 11.93 91 ARG A C 1
ATOM 706 O O . ARG A 1 124 ? 26.123 -33.199 -21.523 1.00 12.09 91 ARG A O 1
ATOM 714 N N . TYR A 1 125 ? 26.854 -31.163 -22.124 1.00 10.86 92 TYR A N 1
ATOM 715 C CA . TYR A 1 125 ? 25.732 -30.464 -21.505 1.00 10.90 92 TYR A CA 1
ATOM 716 C C . TYR A 1 125 ? 24.400 -30.782 -22.211 1.00 10.55 92 TYR A C 1
ATOM 717 O O . TYR A 1 125 ? 23.374 -30.930 -21.549 1.00 10.41 92 TYR A O 1
ATOM 726 N N . ASN A 1 126 ? 24.427 -30.909 -23.534 1.00 10.30 93 ASN A N 1
ATOM 727 C CA . ASN A 1 126 ? 23.230 -31.305 -24.288 1.00 10.30 93 ASN A CA 1
ATOM 728 C C . ASN A 1 126 ? 22.709 -32.695 -23.859 1.00 10.83 93 ASN A C 1
ATOM 729 O O . ASN A 1 126 ? 21.510 -32.904 -23.689 1.00 10.46 93 ASN A O 1
ATOM 734 N N A GLN A 1 127 ? 23.630 -33.635 -23.700 0.50 11.35 94 GLN A N 1
ATOM 735 N N B GLN A 1 127 ? 23.621 -33.646 -23.701 0.50 11.28 94 GLN A N 1
ATOM 736 C CA A GLN A 1 127 ? 23.280 -34.983 -23.254 0.50 11.94 94 GLN A CA 1
ATOM 737 C CA B GLN A 1 127 ? 23.236 -34.984 -23.245 0.50 11.88 94 GLN A CA 1
ATOM 738 C C A GLN A 1 127 ? 22.598 -34.958 -21.883 0.50 11.84 94 GLN A C 1
ATOM 739 C C B GLN A 1 127 ? 22.552 -34.921 -21.885 0.50 11.79 94 GLN A C 1
ATOM 740 O O A GLN A 1 127 ? 21.568 -35.607 -21.687 0.50 11.90 94 GLN A O 1
ATOM 741 O O B GLN A 1 127 ? 21.491 -35.519 -21.688 0.50 11.80 94 GLN A O 1
ATOM 752 N N . ASN A 1 128 ? 23.142 -34.180 -20.951 1.00 11.40 95 ASN A N 1
ATOM 753 C CA . ASN A 1 128 ? 22.601 -34.124 -19.589 1.00 11.53 95 ASN A CA 1
ATOM 754 C C . ASN A 1 128 ? 21.356 -33.262 -19.436 1.00 11.17 95 ASN A C 1
ATOM 755 O O . ASN A 1 128 ? 20.506 -33.535 -18.571 1.00 11.85 95 ASN A O 1
ATOM 760 N N . ASN A 1 129 ? 21.256 -32.217 -20.245 1.00 10.77 96 ASN A N 1
ATOM 761 C CA . ASN A 1 129 ? 20.239 -31.200 -20.038 1.00 10.59 96 ASN A CA 1
ATOM 762 C C . ASN A 1 129 ? 19.056 -31.299 -20.974 1.00 11.04 96 ASN A C 1
ATOM 763 O O . ASN A 1 129 ? 17.962 -30.937 -20.572 1.00 12.98 96 ASN A O 1
ATOM 768 N N . ILE A 1 130 ? 19.265 -31.707 -22.212 1.00 10.35 97 ILE A N 1
ATOM 769 C CA . ILE A 1 130 ? 18.142 -31.965 -23.114 1.00 10.11 97 ILE A CA 1
ATOM 770 C C . ILE A 1 130 ? 17.840 -33.455 -23.205 1.00 10.44 97 ILE A C 1
ATOM 771 O O . ILE A 1 130 ? 16.688 -33.860 -22.964 1.00 10.65 97 ILE A O 1
ATOM 776 N N . ASP A 1 131 ? 18.834 -34.270 -23.589 1.00 10.45 98 ASP A N 1
ATOM 777 C CA . ASP A 1 131 ? 18.561 -35.684 -23.889 1.00 10.98 98 ASP A CA 1
ATOM 778 C C . ASP A 1 131 ? 17.994 -36.401 -22.658 1.00 11.28 98 ASP A C 1
ATOM 779 O O . ASP A 1 131 ? 16.964 -37.084 -22.740 1.00 10.66 98 ASP A O 1
ATOM 784 N N . ALA A 1 132 ? 18.628 -36.210 -21.508 1.00 11.28 99 ALA A N 1
ATOM 785 C CA . ALA A 1 132 ? 18.165 -36.877 -20.287 1.00 11.74 99 ALA A CA 1
ATOM 786 C C . ALA A 1 132 ? 16.800 -36.378 -19.850 1.00 11.64 99 ALA A C 1
ATOM 787 O O . ALA A 1 132 ? 15.978 -37.165 -19.377 1.00 12.02 99 ALA A O 1
ATOM 789 N N . SER A 1 133 ? 16.552 -35.073 -20.022 1.00 10.94 100 SER A N 1
ATOM 790 C CA . SER A 1 133 ? 15.270 -34.487 -19.673 1.00 11.02 100 SER A CA 1
ATOM 791 C C . SER A 1 133 ? 14.181 -35.094 -20.556 1.00 10.76 100 SER A C 1
ATOM 792 O O . SER A 1 133 ? 13.095 -35.442 -20.076 1.00 10.31 100 SER A O 1
ATOM 795 N N . LEU A 1 134 ? 14.476 -35.228 -21.840 1.00 10.53 101 LEU A N 1
ATOM 796 C CA . LEU A 1 134 ? 13.490 -35.797 -22.761 1.00 11.14 101 LEU A CA 1
ATOM 797 C C . LEU A 1 134 ? 13.175 -37.235 -22.399 1.00 11.54 101 LEU A C 1
ATOM 798 O O . LEU A 1 134 ? 11.994 -37.641 -22.403 1.00 11.59 101 LEU A O 1
ATOM 803 N N . LYS A 1 135 ? 14.205 -38.009 -22.082 1.00 11.50 102 LYS A N 1
ATOM 804 C CA . LYS A 1 135 ? 13.972 -39.402 -21.657 1.00 12.72 102 LYS A CA 1
ATOM 805 C C . LYS A 1 135 ? 13.062 -39.450 -20.440 1.00 11.80 102 LYS A C 1
ATOM 806 O O . LYS A 1 135 ? 12.170 -40.305 -20.351 1.00 11.30 102 LYS A O 1
ATOM 812 N N . LEU A 1 136 ? 13.262 -38.520 -19.511 1.00 11.11 103 LEU A N 1
ATOM 813 C CA . LEU A 1 136 ? 12.419 -38.439 -18.339 1.00 10.95 103 LEU A CA 1
ATOM 814 C C . LEU A 1 136 ? 10.978 -38.076 -18.701 1.00 10.84 103 LEU A C 1
ATOM 815 O O . LEU A 1 136 ? 10.021 -38.697 -18.214 1.00 11.26 103 LEU A O 1
ATOM 820 N N . PHE A 1 137 ? 10.819 -37.080 -19.571 1.00 10.55 104 PHE A N 1
ATOM 821 C CA . PHE A 1 137 ? 9.491 -36.616 -19.947 1.00 10.71 104 PHE A CA 1
ATOM 822 C C . PHE A 1 137 ? 8.713 -37.707 -20.701 1.00 11.10 104 PHE A C 1
ATOM 823 O O . PHE A 1 137 ? 7.486 -37.808 -20.546 1.00 11.47 104 PHE A O 1
ATOM 831 N N . ILE A 1 138 ? 9.418 -38.517 -21.494 1.00 11.02 105 ILE A N 1
ATOM 832 C CA . ILE A 1 138 ? 8.786 -39.658 -22.185 1.00 11.68 105 ILE A CA 1
ATOM 833 C C . ILE A 1 138 ? 8.265 -40.665 -21.156 1.00 12.18 105 ILE A C 1
ATOM 834 O O . ILE A 1 138 ? 7.115 -41.104 -21.216 1.00 12.64 105 ILE A O 1
ATOM 839 N N . ALA A 1 139 ? 9.106 -41.000 -20.186 1.00 12.58 106 ALA A N 1
ATOM 840 C CA . ALA A 1 139 ? 8.672 -41.874 -19.099 1.00 13.09 106 ALA A CA 1
ATOM 841 C C . ALA A 1 139 ? 7.539 -41.260 -18.271 1.00 13.27 106 ALA A C 1
ATOM 842 O O . ALA A 1 139 ? 6.693 -41.997 -17.776 1.00 14.02 106 ALA A O 1
ATOM 844 N N . CYS A 1 140 ? 7.514 -39.930 -18.103 1.00 12.93 107 CYS A N 1
ATOM 845 C CA . CYS A 1 140 ? 6.417 -39.269 -17.392 1.00 13.49 107 CYS A CA 1
ATOM 846 C C . CYS A 1 140 ? 5.091 -39.482 -18.116 1.00 13.99 107 CYS A C 1
ATOM 847 O O . CYS A 1 140 ? 4.100 -39.893 -17.495 1.00 14.60 107 CYS A O 1
ATOM 850 N N . LYS A 1 141 ? 5.069 -39.203 -19.419 1.00 14.10 108 LYS A N 1
ATOM 851 C CA . LYS A 1 141 ? 3.808 -39.305 -20.154 1.00 14.72 108 LYS A CA 1
ATOM 852 C C . LYS A 1 141 ? 3.378 -40.764 -20.310 1.00 15.83 108 LYS A C 1
ATOM 853 O O . LYS A 1 141 ? 2.177 -41.054 -20.228 1.00 16.70 108 LYS A O 1
ATOM 859 N N . ASN A 1 142 ? 4.327 -41.676 -20.459 1.00 15.61 109 ASN A N 1
ATOM 860 C CA . ASN A 1 142 ? 3.985 -43.106 -20.561 1.00 16.76 109 ASN A CA 1
ATOM 861 C C . ASN A 1 142 ? 3.421 -43.655 -19.263 1.00 17.81 109 ASN A C 1
ATOM 862 O O . ASN A 1 142 ? 2.622 -44.587 -19.293 1.00 18.53 109 ASN A O 1
ATOM 867 N N . ASN A 1 143 ? 3.814 -43.071 -18.133 1.00 17.93 110 ASN A N 1
ATOM 868 C CA . ASN A 1 143 ? 3.302 -43.500 -16.832 1.00 18.73 110 ASN A CA 1
ATOM 869 C C . ASN A 1 143 ? 2.150 -42.666 -16.277 1.00 19.47 110 ASN A C 1
ATOM 870 O O . ASN A 1 143 ? 1.760 -42.882 -15.138 1.00 20.19 110 ASN A O 1
ATOM 875 N N A ASN A 1 144 ? 1.635 -41.711 -17.057 0.80 19.62 111 ASN A N 1
ATOM 876 N N B ASN A 1 144 ? 1.595 -41.753 -17.078 0.20 19.26 111 ASN A N 1
ATOM 877 C CA A ASN A 1 144 ? 0.521 -40.854 -16.644 0.80 21.15 111 ASN A CA 1
ATOM 878 C CA B ASN A 1 144 ? 0.517 -40.856 -16.649 0.20 19.48 111 ASN A CA 1
ATOM 879 C C A ASN A 1 144 ? 0.802 -40.131 -15.321 0.80 20.45 111 ASN A C 1
ATOM 880 C C B ASN A 1 144 ? 0.813 -40.154 -15.320 0.20 19.37 111 ASN A C 1
ATOM 881 O O A ASN A 1 144 ? -0.065 -40.013 -14.447 0.80 20.34 111 ASN A O 1
ATOM 882 O O B ASN A 1 144 ? -0.041 -40.099 -14.431 0.20 19.36 111 ASN A O 1
ATOM 891 N N . ILE A 1 145 ? 2.037 -39.641 -15.199 1.00 18.95 112 ILE A N 1
ATOM 892 C CA . ILE A 1 145 ? 2.465 -38.823 -14.060 1.00 19.05 112 ILE A CA 1
ATOM 893 C C . ILE A 1 145 ? 1.541 -37.605 -13.977 1.00 19.13 112 ILE A C 1
ATOM 894 O O . ILE A 1 145 ? 1.239 -36.986 -15.002 1.00 20.22 112 ILE A O 1
ATOM 899 N N . LYS A 1 146 ? 1.062 -37.291 -12.773 1.00 18.35 113 LYS A N 1
ATOM 900 C CA . LYS A 1 146 ? 0.094 -36.199 -12.600 1.00 19.45 113 LYS A CA 1
ATOM 901 C C . LYS A 1 146 ? 0.704 -34.855 -12.934 1.00 17.75 113 LYS A C 1
ATOM 902 O O . LYS A 1 146 ? 0.041 -34.005 -13.520 1.00 17.80 113 LYS A O 1
ATOM 908 N N . LYS A 1 147 ? 1.967 -34.650 -12.562 1.00 15.70 114 LYS A N 1
ATOM 909 C CA . LYS A 1 147 ? 2.625 -33.385 -12.878 1.00 14.83 114 LYS A CA 1
ATOM 910 C C . LYS A 1 147 ? 4.138 -33.524 -12.861 1.00 13.18 114 LYS A C 1
ATOM 911 O O . LYS A 1 147 ? 4.691 -34.218 -11.999 1.00 12.46 114 LYS A O 1
ATOM 917 N N A VAL A 1 148 ? 4.794 -32.790 -13.763 0.50 12.21 115 VAL A N 1
ATOM 918 N N B VAL A 1 148 ? 4.782 -32.979 -13.890 0.50 12.05 115 VAL A N 1
ATOM 919 C CA A VAL A 1 148 ? 6.246 -32.626 -13.786 0.50 11.88 115 VAL A CA 1
ATOM 920 C CA B VAL A 1 148 ? 6.220 -32.864 -13.882 0.50 11.48 115 VAL A CA 1
ATOM 921 C C A VAL A 1 148 ? 6.561 -31.198 -13.334 0.50 11.30 115 VAL A C 1
ATOM 922 C C B VAL A 1 148 ? 6.521 -31.397 -13.672 0.50 10.99 115 VAL A C 1
ATOM 923 O O A VAL A 1 148 ? 5.932 -30.266 -13.833 0.50 10.91 115 VAL A O 1
ATOM 924 O O B VAL A 1 148 ? 6.022 -30.507 -14.347 0.50 10.75 115 VAL A O 1
ATOM 931 N N A ILE A 1 149 ? 7.504 -31.005 -12.406 0.80 11.28 116 ILE A N 1
ATOM 932 N N B ILE A 1 149 ? 7.348 -31.170 -12.651 0.20 10.64 116 ILE A N 1
ATOM 933 C CA A ILE A 1 149 ? 7.872 -29.666 -11.979 0.80 11.26 116 ILE A CA 1
ATOM 934 C CA B ILE A 1 149 ? 7.790 -29.841 -12.227 0.20 10.50 116 ILE A CA 1
ATOM 935 C C A ILE A 1 149 ? 9.322 -29.550 -12.427 0.80 10.86 116 ILE A C 1
ATOM 936 C C B ILE A 1 149 ? 9.267 -29.667 -12.568 0.20 10.38 116 ILE A C 1
ATOM 937 O O A ILE A 1 149 ? 10.174 -30.267 -11.918 0.80 11.01 116 ILE A O 1
ATOM 938 O O B ILE A 1 149 ? 10.107 -30.416 -12.072 0.20 10.39 116 ILE A O 1
ATOM 947 N N . PHE A 1 150 ? 9.575 -28.675 -13.400 1.00 10.15 117 PHE A N 1
ATOM 948 C CA . PHE A 1 150 ? 10.884 -28.560 -14.052 1.00 10.23 117 PHE A CA 1
ATOM 949 C C . PHE A 1 150 ? 11.623 -27.302 -13.595 1.00 10.15 117 PHE A C 1
ATOM 950 O O . PHE A 1 150 ? 11.039 -26.236 -13.554 1.00 10.52 117 PHE A O 1
ATOM 958 N N . SER A 1 151 ? 12.908 -27.458 -13.275 1.00 10.01 118 SER A N 1
ATOM 959 C CA . SER A 1 151 ? 13.774 -26.360 -12.863 1.00 10.08 118 SER A CA 1
ATOM 960 C C . SER A 1 151 ? 14.391 -25.703 -14.094 1.00 10.37 118 SER A C 1
ATOM 961 O O . SER A 1 151 ? 15.297 -26.252 -14.700 1.00 10.76 118 SER A O 1
ATOM 964 N N . SER A 1 152 ? 13.863 -24.546 -14.464 1.00 10.67 119 SER A N 1
ATOM 965 C CA . SER A 1 152 ? 14.419 -23.720 -15.534 1.00 10.67 119 SER A CA 1
ATOM 966 C C . SER A 1 152 ? 15.170 -22.559 -14.899 1.00 11.07 119 SER A C 1
ATOM 967 O O . SER A 1 152 ? 15.482 -22.607 -13.706 1.00 11.28 119 SER A O 1
ATOM 970 N N . SER A 1 153 ? 15.469 -21.525 -15.679 1.00 11.11 120 SER A N 1
ATOM 971 C CA . SER A 1 153 ? 16.360 -20.466 -15.229 1.00 11.58 120 SER A CA 1
ATOM 972 C C . SER A 1 153 ? 16.041 -19.168 -15.923 1.00 11.56 120 SER A C 1
ATOM 973 O O . SER A 1 153 ? 15.708 -19.163 -17.106 1.00 11.61 120 SER A O 1
ATOM 976 N N . SER A 1 154 ? 16.212 -18.062 -15.212 1.00 11.41 121 SER A N 1
ATOM 977 C CA . SER A 1 154 ? 16.166 -16.746 -15.838 1.00 11.73 121 SER A CA 1
ATOM 978 C C . SER A 1 154 ? 17.251 -16.537 -16.927 1.00 11.29 121 SER A C 1
ATOM 979 O O . SER A 1 154 ? 17.176 -15.578 -17.696 1.00 11.02 121 SER A O 1
ATOM 982 N N . ALA A 1 155 ? 18.255 -17.421 -17.015 1.00 10.76 122 ALA A N 1
ATOM 983 C CA . ALA A 1 155 ? 19.222 -17.391 -18.119 1.00 10.53 122 ALA A CA 1
ATOM 984 C C . ALA A 1 155 ? 18.550 -17.417 -19.488 1.00 10.29 122 ALA A C 1
ATOM 985 O O . ALA A 1 155 ? 19.090 -16.879 -20.453 1.00 10.29 122 ALA A O 1
ATOM 987 N N . VAL A 1 156 ? 17.356 -17.999 -19.575 1.00 10.42 123 VAL A N 1
ATOM 988 C CA . VAL A 1 156 ? 16.662 -18.065 -20.870 1.00 10.85 123 VAL A CA 1
ATOM 989 C C . VAL A 1 156 ? 16.304 -16.675 -21.429 1.00 11.38 123 VAL A C 1
ATOM 990 O O . VAL A 1 156 ? 16.134 -16.533 -22.637 1.00 11.61 123 VAL A O 1
ATOM 994 N N . TYR A 1 157 ? 16.199 -15.661 -20.556 1.00 11.30 124 TYR A N 1
ATOM 995 C CA . TYR A 1 157 ? 15.921 -14.283 -20.999 1.00 12.21 124 TYR A CA 1
ATOM 996 C C . TYR A 1 157 ? 17.102 -13.586 -21.670 1.00 12.83 124 TYR A C 1
ATOM 997 O O . TYR A 1 157 ? 16.904 -12.595 -22.383 1.00 12.67 124 TYR A O 1
ATOM 1006 N N . GLY A 1 158 ? 18.316 -14.050 -21.418 1.00 13.24 125 GLY A N 1
ATOM 1007 C CA . GLY A 1 158 ? 19.506 -13.346 -21.900 1.00 14.39 125 GLY A CA 1
ATOM 1008 C C . GLY A 1 158 ? 19.575 -11.922 -21.385 1.00 15.74 125 GLY A C 1
ATOM 1009 O O . GLY A 1 158 ? 19.146 -11.633 -20.270 1.00 16.49 125 GLY A O 1
ATOM 1010 N N . GLU A 1 159 ? 20.093 -11.033 -22.216 1.00 17.27 126 GLU A N 1
ATOM 1011 C CA . GLU A 1 159 ? 20.297 -9.635 -21.856 1.00 20.09 126 GLU A CA 1
ATOM 1012 C C . GLU A 1 159 ? 19.078 -8.857 -22.321 1.00 21.38 126 GLU A C 1
ATOM 1013 O O . GLU A 1 159 ? 19.054 -8.318 -23.423 1.00 25.19 126 GLU A O 1
ATOM 1019 N N . ASN A 1 160 ? 18.063 -8.805 -21.473 1.00 20.35 127 ASN A N 1
ATOM 1020 C CA . ASN A 1 160 ? 16.780 -8.209 -21.828 1.00 20.22 127 ASN A CA 1
ATOM 1021 C C . ASN A 1 160 ? 16.570 -7.003 -20.932 1.00 20.46 127 ASN A C 1
ATOM 1022 O O . ASN A 1 160 ? 16.507 -7.142 -19.707 1.00 20.94 127 ASN A O 1
ATOM 1027 N N . PRO A 1 161 ? 16.453 -5.805 -21.532 1.00 20.91 128 PRO A N 1
ATOM 1028 C CA . PRO A 1 161 ? 16.266 -4.603 -20.725 1.00 21.34 128 PRO A CA 1
ATOM 1029 C C . PRO A 1 161 ? 14.835 -4.373 -20.219 1.00 22.05 128 PRO A C 1
ATOM 1030 O O . PRO A 1 161 ? 14.622 -3.459 -19.425 1.00 23.13 128 PRO A O 1
ATOM 1034 N N . ASN A 1 162 ? 13.863 -5.178 -20.641 1.00 21.67 129 ASN A N 1
ATOM 1035 C CA . ASN A 1 162 ? 12.452 -4.945 -20.285 1.00 22.25 129 ASN A CA 1
ATOM 1036 C C . ASN A 1 162 ? 12.101 -5.492 -18.905 1.00 20.59 129 ASN A C 1
ATOM 1037 O O . ASN A 1 162 ? 11.283 -6.403 -18.757 1.00 20.13 129 ASN A O 1
ATOM 1042 N N . MET A 1 163 ? 12.698 -4.890 -17.885 1.00 20.09 130 MET A N 1
ATOM 1043 C CA . MET A 1 163 ? 12.512 -5.315 -16.516 1.00 19.96 130 MET A CA 1
ATOM 1044 C C . MET A 1 163 ? 11.380 -4.511 -15.870 1.00 20.15 130 MET A C 1
ATOM 1045 O O . MET A 1 163 ? 11.167 -3.356 -16.262 1.00 21.69 130 MET A O 1
ATOM 1050 N N . PRO A 1 164 ? 10.646 -5.085 -14.916 1.00 19.36 131 PRO A N 1
ATOM 1051 C CA . PRO A 1 164 ? 10.815 -6.481 -14.457 1.00 18.52 131 PRO A CA 1
ATOM 1052 C C . PRO A 1 164 ? 10.362 -7.507 -15.508 1.00 17.70 131 PRO A C 1
ATOM 1053 O O . PRO A 1 164 ? 9.350 -7.298 -16.202 1.00 17.93 131 PRO A O 1
ATOM 1057 N N . LEU A 1 165 ? 11.121 -8.595 -15.630 1.00 15.76 132 LEU A N 1
ATOM 1058 C CA . LEU A 1 165 ? 10.967 -9.514 -16.764 1.00 15.00 132 LEU A CA 1
ATOM 1059 C C . LEU A 1 165 ? 9.730 -10.370 -16.624 1.00 14.78 132 LEU A C 1
ATOM 1060 O O . LEU A 1 165 ? 9.586 -11.111 -15.657 1.00 14.35 132 LEU A O 1
ATOM 1065 N N . LYS A 1 166 ? 8.838 -10.263 -17.600 1.00 14.89 133 LYS A N 1
ATOM 1066 C CA . LYS A 1 166 ? 7.630 -11.066 -17.622 1.00 16.37 133 LYS A CA 1
ATOM 1067 C C . LYS A 1 166 ? 7.919 -12.379 -18.335 1.00 15.39 133 LYS A C 1
ATOM 1068 O O . LYS A 1 166 ? 8.782 -12.441 -19.207 1.00 14.85 133 LYS A O 1
ATOM 1074 N N . GLU A 1 167 ? 7.172 -13.420 -17.980 1.00 15.46 134 GLU A N 1
ATOM 1075 C CA . GLU A 1 167 ? 7.367 -14.742 -18.584 1.00 15.67 134 GLU A CA 1
ATOM 1076 C C . GLU A 1 167 ? 7.114 -14.745 -20.083 1.00 16.28 134 GLU A C 1
ATOM 1077 O O . GLU A 1 167 ? 7.661 -15.574 -20.794 1.00 16.85 134 GLU A O 1
ATOM 1083 N N . SER A 1 168 ? 6.301 -13.811 -20.560 1.00 16.29 135 SER A N 1
ATOM 1084 C CA . SER A 1 168 ? 6.010 -13.667 -21.988 1.00 17.41 135 SER A CA 1
ATOM 1085 C C . SER A 1 168 ? 7.153 -13.147 -22.861 1.00 17.31 135 SER A C 1
ATOM 1086 O O . SER A 1 168 ? 7.021 -13.137 -24.078 1.00 17.72 135 SER A O 1
ATOM 1089 N N . GLU A 1 169 ? 8.258 -12.677 -22.271 1.00 17.10 136 GLU A N 1
ATOM 1090 C CA . GLU A 1 169 ? 9.412 -12.274 -23.064 1.00 17.63 136 GLU A CA 1
ATOM 1091 C C . GLU A 1 169 ? 9.920 -13.448 -23.917 1.00 18.16 136 GLU A C 1
ATOM 1092 O O . GLU A 1 169 ? 9.829 -14.612 -23.510 1.00 18.38 136 GLU A O 1
ATOM 1098 N N . ASN A 1 170 ? 10.425 -13.137 -25.103 1.00 18.24 137 ASN A N 1
ATOM 1099 C CA . ASN A 1 170 ? 11.054 -14.132 -25.956 1.00 19.45 137 ASN A CA 1
ATOM 1100 C C . ASN A 1 170 ? 12.332 -14.655 -25.314 1.00 17.33 137 ASN A C 1
ATOM 1101 O O . ASN A 1 170 ? 12.950 -13.991 -24.481 1.00 17.66 137 ASN A O 1
ATOM 1106 N N . PHE A 1 171 ? 12.712 -15.859 -25.703 1.00 15.90 138 PHE A N 1
ATOM 1107 C CA . PHE A 1 171 ? 14.009 -16.402 -25.330 1.00 15.24 138 PHE A CA 1
ATOM 1108 C C . PHE A 1 171 ? 15.138 -15.670 -26.052 1.00 14.76 138 PHE A C 1
ATOM 1109 O O . PHE A 1 171 ? 15.044 -15.382 -27.261 1.00 14.45 138 PHE A O 1
ATOM 1117 N N . LEU A 1 172 ? 16.224 -15.406 -25.334 1.00 14.63 139 LEU A N 1
ATOM 1118 C CA . LEU A 1 172 ? 17.437 -14.826 -25.930 1.00 15.48 139 LEU A CA 1
ATOM 1119 C C . LEU A 1 172 ? 18.653 -15.502 -25.320 1.00 15.09 139 LEU A C 1
ATOM 1120 O O . LEU A 1 172 ? 19.463 -14.856 -24.650 1.00 15.03 139 LEU A O 1
ATOM 1125 N N . PRO A 1 173 ? 18.790 -16.819 -25.527 1.00 13.71 140 PRO A N 1
ATOM 1126 C CA . PRO A 1 173 ? 19.868 -17.526 -24.837 1.00 13.82 140 PRO A CA 1
ATOM 1127 C C . PRO A 1 173 ? 21.265 -17.129 -25.318 1.00 14.44 140 PRO A C 1
ATOM 1128 O O . PRO A 1 173 ? 21.513 -17.042 -26.517 1.00 14.14 140 PRO A O 1
ATOM 1132 N N . CYS A 1 174 ? 22.159 -16.878 -24.369 1.00 14.17 141 CYS A N 1
ATOM 1133 C CA . CYS A 1 174 ? 23.523 -16.469 -24.685 1.00 15.02 141 CYS A CA 1
ATOM 1134 C C . CYS A 1 174 ? 24.526 -17.590 -24.536 1.00 14.19 141 CYS A C 1
ATOM 1135 O O . CYS A 1 174 ? 25.667 -17.435 -24.958 1.00 15.55 141 CYS A O 1
ATOM 1138 N N . SER A 1 175 ? 24.126 -18.697 -23.913 1.00 12.52 142 SER A N 1
ATOM 1139 C CA . SER A 1 175 ? 24.989 -19.855 -23.725 1.00 11.80 142 SER A CA 1
ATOM 1140 C C . SER A 1 175 ? 24.229 -21.115 -24.100 1.00 10.82 142 SER A C 1
ATOM 1141 O O . SER A 1 175 ? 22.996 -21.108 -24.112 1.00 10.37 142 SER A O 1
ATOM 1144 N N . PRO A 1 176 ? 24.953 -22.202 -24.370 1.00 10.58 143 PRO A N 1
ATOM 1145 C CA . PRO A 1 176 ? 24.291 -23.489 -24.631 1.00 10.77 143 PRO A CA 1
ATOM 1146 C C . PRO A 1 176 ? 23.389 -23.925 -23.457 1.00 10.63 143 PRO A C 1
ATOM 1147 O O . PRO A 1 176 ? 22.281 -24.409 -23.677 1.00 10.14 143 PRO A O 1
ATOM 1151 N N . TYR A 1 177 ? 23.809 -23.642 -22.227 1.00 10.43 144 TYR A N 1
ATOM 1152 C CA . TYR A 1 177 ? 22.977 -23.892 -21.050 1.00 10.06 144 TYR A CA 1
ATOM 1153 C C . TYR A 1 177 ? 21.613 -23.224 -21.156 1.00 10.01 144 TYR A C 1
ATOM 1154 O O . TYR A 1 177 ? 20.573 -23.857 -20.905 1.00 9.49 144 TYR A O 1
ATOM 1163 N N . ALA A 1 178 ? 21.616 -21.936 -21.484 1.00 9.41 145 ALA A N 1
ATOM 1164 C CA . ALA A 1 178 ? 20.366 -21.193 -21.606 1.00 9.58 145 ALA A CA 1
ATOM 1165 C C . ALA A 1 178 ? 19.488 -21.767 -22.709 1.00 9.47 145 ALA A C 1
ATOM 1166 O O . ALA A 1 178 ? 18.270 -21.871 -22.530 1.00 10.07 145 ALA A O 1
ATOM 1168 N N . ALA A 1 179 ? 20.099 -22.164 -23.821 1.00 9.20 146 ALA A N 1
ATOM 1169 C CA . ALA A 1 179 ? 19.355 -22.794 -24.935 1.00 9.09 146 ALA A CA 1
ATOM 1170 C C . ALA A 1 179 ? 18.749 -24.124 -24.494 1.00 9.10 146 ALA A C 1
ATOM 1171 O O . ALA A 1 179 ? 17.619 -24.454 -24.877 1.00 9.12 146 ALA A O 1
ATOM 1173 N N . GLN A 1 180 ? 19.501 -24.877 -23.703 1.00 8.91 147 GLN A N 1
ATOM 1174 C CA . GLN A 1 180 ? 19.049 -26.176 -23.166 1.00 8.99 147 GLN A CA 1
ATOM 1175 C C . GLN A 1 180 ? 17.855 -26.061 -22.237 1.00 9.32 147 GLN A C 1
ATOM 1176 O O . GLN A 1 180 ? 16.889 -26.810 -22.381 1.00 9.11 147 GLN A O 1
ATOM 1182 N N . LYS A 1 181 ? 17.885 -25.120 -21.300 1.00 9.25 148 LYS A N 1
ATOM 1183 C CA . LYS A 1 181 ? 16.724 -24.904 -20.440 1.00 9.62 148 LYS A CA 1
ATOM 1184 C C . LYS A 1 181 ? 15.489 -24.463 -21.232 1.00 9.61 148 LYS A C 1
ATOM 1185 O O . LYS A 1 181 ? 14.384 -24.974 -21.012 1.00 9.90 148 LYS A O 1
ATOM 1191 N N . ALA A 1 182 ? 15.687 -23.570 -22.192 1.00 9.24 149 ALA A N 1
ATOM 1192 C CA . ALA A 1 182 ? 14.601 -23.153 -23.065 1.00 9.00 149 ALA A CA 1
ATOM 1193 C C . ALA A 1 182 ? 14.052 -24.330 -23.873 1.00 9.05 149 ALA A C 1
ATOM 1194 O O . ALA A 1 182 ? 12.828 -24.466 -24.016 1.00 9.18 149 ALA A O 1
ATOM 1196 N N A SER A 1 183 ? 14.946 -25.175 -24.392 0.50 8.87 150 SER A N 1
ATOM 1197 N N B SER A 1 183 ? 14.941 -25.178 -24.376 0.50 8.83 150 SER A N 1
ATOM 1198 C CA A SER A 1 183 ? 14.538 -26.375 -25.146 0.50 8.93 150 SER A CA 1
ATOM 1199 C CA B SER A 1 183 ? 14.528 -26.350 -25.147 0.50 8.85 150 SER A CA 1
ATOM 1200 C C A SER A 1 183 ? 13.659 -27.288 -24.300 0.50 9.06 150 SER A C 1
ATOM 1201 C C B SER A 1 183 ? 13.690 -27.323 -24.315 0.50 9.02 150 SER A C 1
ATOM 1202 O O A SER A 1 183 ? 12.623 -27.763 -24.768 0.50 8.84 150 SER A O 1
ATOM 1203 O O B SER A 1 183 ? 12.711 -27.879 -24.813 0.50 8.85 150 SER A O 1
ATOM 1208 N N . CYS A 1 184 ? 14.052 -27.503 -23.046 1.00 9.01 151 CYS A N 1
ATOM 1209 C CA . CYS A 1 184 ? 13.249 -28.316 -22.136 1.00 9.47 151 CYS A CA 1
ATOM 1210 C C . CYS A 1 184 ? 11.863 -27.720 -21.928 1.00 9.55 151 CYS A C 1
ATOM 1211 O O . CYS A 1 184 ? 10.876 -28.471 -21.902 1.00 9.76 151 CYS A O 1
ATOM 1214 N N . GLU A 1 185 ? 11.776 -26.394 -21.776 1.00 9.40 152 GLU A N 1
ATOM 1215 C CA . GLU A 1 185 ? 10.473 -25.740 -21.630 1.00 10.09 152 GLU A CA 1
ATOM 1216 C C . GLU A 1 185 ? 9.604 -25.996 -22.875 1.00 10.19 152 GLU A C 1
ATOM 1217 O O . GLU A 1 185 ? 8.387 -26.234 -22.776 1.00 10.49 152 GLU A O 1
ATOM 1223 N N . LEU A 1 186 ? 10.232 -25.910 -24.045 1.00 10.36 153 LEU A N 1
ATOM 1224 C CA . LEU A 1 186 ? 9.525 -26.132 -25.309 1.00 10.69 153 LEU A CA 1
ATOM 1225 C C . LEU A 1 186 ? 9.082 -27.576 -25.439 1.00 10.05 153 LEU A C 1
ATOM 1226 O O . LEU A 1 186 ? 7.987 -27.845 -25.913 1.00 9.89 153 LEU A O 1
ATOM 1231 N N . TYR A 1 187 ? 9.929 -28.510 -25.039 1.00 9.37 154 TYR A N 1
ATOM 1232 C CA . TYR A 1 187 ? 9.501 -29.908 -25.047 1.00 9.52 154 TYR A CA 1
ATOM 1233 C C . TYR A 1 187 ? 8.299 -30.116 -24.132 1.00 10.03 154 TYR A C 1
ATOM 1234 O O . TYR A 1 187 ? 7.355 -30.843 -24.503 1.00 10.23 154 TYR A O 1
ATOM 1243 N N . LEU A 1 188 ? 8.312 -29.498 -22.947 1.00 10.13 155 LEU A N 1
ATOM 1244 C CA . LEU A 1 188 ? 7.184 -29.666 -22.021 1.00 10.49 155 LEU A CA 1
ATOM 1245 C C . LEU A 1 188 ? 5.890 -29.142 -22.634 1.00 10.63 155 LEU A C 1
ATOM 1246 O O . LEU A 1 188 ? 4.857 -29.810 -22.564 1.00 10.71 155 LEU A O 1
ATOM 1251 N N . LYS A 1 189 ? 5.954 -27.973 -23.256 1.00 10.91 156 LYS A N 1
ATOM 1252 C CA . LYS A 1 189 ? 4.791 -27.436 -23.975 1.00 12.06 156 LYS A CA 1
ATOM 1253 C C . LYS A 1 189 ? 4.308 -28.451 -25.021 1.00 11.91 156 LYS A C 1
ATOM 1254 O O . LYS A 1 189 ? 3.109 -28.785 -25.073 1.00 11.94 156 LYS A O 1
ATOM 1260 N N . SER A 1 190 ? 5.227 -28.987 -25.815 1.00 10.87 157 SER A N 1
ATOM 1261 C CA . SER A 1 190 ? 4.848 -29.926 -26.860 1.00 11.11 157 SER A CA 1
ATOM 1262 C C . SER A 1 190 ? 4.284 -31.232 -26.299 1.00 10.63 157 SER A C 1
ATOM 1263 O O . SER A 1 190 ? 3.415 -31.853 -26.926 1.00 11.24 157 SER A O 1
ATOM 1266 N N . PHE A 1 191 ? 4.783 -31.661 -25.146 1.00 10.29 158 PHE A N 1
ATOM 1267 C CA . PHE A 1 191 ? 4.278 -32.881 -24.497 1.00 10.44 158 PHE A CA 1
ATOM 1268 C C . PHE A 1 191 ? 2.889 -32.659 -23.886 1.00 11.11 158 PHE A C 1
ATOM 1269 O O . PHE A 1 191 ? 2.084 -33.590 -23.848 1.00 11.76 158 PHE A O 1
ATOM 1277 N N . HIS A 1 192 ? 2.617 -31.441 -23.415 1.00 11.79 159 HIS A N 1
ATOM 1278 C CA . HIS A 1 192 ? 1.274 -31.091 -22.966 1.00 13.25 159 HIS A CA 1
ATOM 1279 C C . HIS A 1 192 ? 0.294 -31.187 -24.133 1.00 13.54 159 HIS A C 1
ATOM 1280 O O . HIS A 1 192 ? -0.762 -31.815 -24.022 1.00 13.54 159 HIS A O 1
ATOM 1287 N N . GLU A 1 193 ? 0.672 -30.622 -25.272 1.00 13.82 160 GLU A N 1
ATOM 1288 C CA . GLU A 1 193 ? -0.208 -30.638 -26.444 1.00 14.98 160 GLU A CA 1
ATOM 1289 C C . GLU A 1 193 ? -0.347 -32.033 -27.036 1.00 14.68 160 GLU A C 1
ATOM 1290 O O . GLU A 1 193 ? -1.456 -32.418 -27.421 1.00 15.76 160 GLU A O 1
ATOM 1296 N N . SER A 1 194 ? 0.746 -32.794 -27.094 1.00 13.33 161 SER A N 1
ATOM 1297 C CA . SER A 1 194 ? 0.753 -34.080 -27.816 1.00 13.31 161 SER A CA 1
ATOM 1298 C C . SER A 1 194 ? 0.211 -35.234 -26.985 1.00 13.69 161 SER A C 1
ATOM 1299 O O . SER A 1 194 ? -0.389 -36.175 -27.547 1.00 14.88 161 SER A O 1
ATOM 1302 N N . TYR A 1 195 ? 0.480 -35.207 -25.678 1.00 13.09 162 TYR A N 1
ATOM 1303 C CA . TYR A 1 195 ? 0.191 -36.338 -24.786 1.00 13.39 162 TYR A CA 1
ATOM 1304 C C . TYR A 1 195 ? -0.644 -35.994 -23.550 1.00 13.91 162 TYR A C 1
ATOM 1305 O O . TYR A 1 195 ? -0.977 -36.893 -22.776 1.00 15.62 162 TYR A O 1
ATOM 1314 N N . GLY A 1 196 ? -0.950 -34.719 -23.335 1.00 13.81 163 GLY A N 1
ATOM 1315 C CA . GLY A 1 196 ? -1.667 -34.294 -22.153 1.00 13.88 163 GLY A CA 1
ATOM 1316 C C . GLY A 1 196 ? -0.864 -34.295 -20.870 1.00 14.26 163 GLY A C 1
ATOM 1317 O O . GLY A 1 196 ? -1.436 -34.350 -19.789 1.00 15.18 163 GLY A O 1
ATOM 1318 N N . LEU A 1 197 ? 0.459 -34.207 -20.966 1.00 13.68 164 LEU A N 1
ATOM 1319 C CA . LEU A 1 197 ? 1.296 -34.167 -19.772 1.00 13.92 164 LEU A CA 1
ATOM 1320 C C . LEU A 1 197 ? 1.210 -32.789 -19.125 1.00 13.77 164 LEU A C 1
ATOM 1321 O O . LEU A 1 197 ? 1.454 -31.788 -19.773 1.00 13.87 164 LEU A O 1
ATOM 1326 N N . ASP A 1 198 ? 0.856 -32.745 -17.847 1.00 13.44 165 ASP A N 1
ATOM 1327 C CA . ASP A 1 198 ? 0.766 -31.492 -17.121 1.00 14.24 165 ASP A CA 1
ATOM 1328 C C . ASP A 1 198 ? 2.115 -31.155 -16.500 1.00 13.14 165 ASP A C 1
ATOM 1329 O O . ASP A 1 198 ? 2.850 -32.041 -16.081 1.00 12.25 165 ASP A O 1
ATOM 1334 N N . TYR A 1 199 ? 2.433 -29.872 -16.458 1.00 12.57 166 TYR A N 1
ATOM 1335 C CA . TYR A 1 199 ? 3.758 -29.442 -16.023 1.00 12.44 166 TYR A CA 1
ATOM 1336 C C . TYR A 1 199 ? 3.749 -28.006 -15.546 1.00 12.33 166 TYR A C 1
ATOM 1337 O O . TYR A 1 199 ? 2.902 -27.215 -15.951 1.00 12.25 166 TYR A O 1
ATOM 1346 N N . VAL A 1 200 ? 4.718 -27.680 -14.697 1.00 12.25 167 VAL A N 1
ATOM 1347 C CA . VAL A 1 200 ? 5.098 -26.298 -14.457 1.00 12.60 167 VAL A CA 1
ATOM 1348 C C . VAL A 1 200 ? 6.605 -26.214 -14.650 1.00 12.19 167 VAL A C 1
ATOM 1349 O O . VAL A 1 200 ? 7.340 -27.050 -14.130 1.00 13.33 167 VAL A O 1
ATOM 1353 N N . ALA A 1 201 ? 7.047 -25.218 -15.414 1.00 12.15 168 ALA A N 1
ATOM 1354 C CA . ALA A 1 201 ? 8.451 -24.902 -15.547 1.00 11.84 168 ALA A CA 1
ATOM 1355 C C . ALA A 1 201 ? 8.694 -23.666 -14.697 1.00 12.00 168 ALA A C 1
ATOM 1356 O O . ALA A 1 201 ? 8.010 -22.652 -14.844 1.00 12.06 168 ALA A O 1
ATOM 1358 N N . LEU A 1 202 ? 9.657 -23.752 -13.795 1.00 11.80 169 LEU A N 1
ATOM 1359 C CA . LEU A 1 202 ? 9.950 -22.656 -12.874 1.00 11.71 169 LEU A CA 1
ATOM 1360 C C . LEU A 1 202 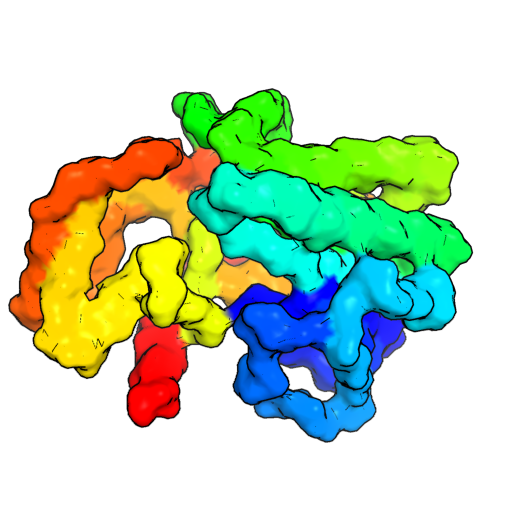? 11.257 -21.978 -13.285 1.00 11.58 169 LEU A C 1
ATOM 1361 O O . LEU A 1 202 ? 12.308 -22.608 -13.278 1.00 12.03 169 LEU A O 1
ATOM 1366 N N . ARG A 1 203 ? 11.198 -20.693 -13.627 1.00 10.63 170 ARG A N 1
ATOM 1367 C CA . ARG A 1 203 ? 12.402 -19.955 -14.000 1.00 10.71 170 ARG A CA 1
ATOM 1368 C C . ARG A 1 203 ? 12.997 -19.331 -12.742 1.00 10.59 170 ARG A C 1
ATOM 1369 O O . ARG A 1 203 ? 12.543 -18.273 -12.288 1.00 10.73 170 ARG A O 1
ATOM 1377 N N . TYR A 1 204 ? 13.991 -20.004 -12.165 1.00 10.70 171 TYR A N 1
ATOM 1378 C CA . TYR A 1 204 ? 14.632 -19.484 -10.950 1.00 10.63 171 TYR A CA 1
ATOM 1379 C C . TYR A 1 204 ? 15.531 -18.318 -11.303 1.00 10.61 171 TYR A C 1
ATOM 1380 O O . TYR A 1 204 ? 16.202 -18.315 -12.335 1.00 10.13 171 TYR A O 1
ATOM 1389 N N . PHE A 1 205 ? 15.563 -17.339 -10.411 1.00 10.70 172 PHE A N 1
ATOM 1390 C CA . PHE A 1 205 ? 16.520 -16.255 -10.520 1.00 11.21 172 PHE A CA 1
ATOM 1391 C C . PHE A 1 205 ? 17.704 -16.660 -9.636 1.00 12.25 172 PHE A C 1
ATOM 1392 O O . PHE A 1 205 ? 18.118 -17.832 -9.684 1.00 13.95 172 PHE A O 1
ATOM 1400 N N . ASN A 1 206 ? 18.311 -15.763 -8.885 1.00 11.92 173 ASN A N 1
ATOM 1401 C CA . ASN A 1 206 ? 19.581 -16.102 -8.235 1.00 11.57 173 ASN A CA 1
ATOM 1402 C C . ASN A 1 206 ? 19.367 -16.796 -6.909 1.00 11.51 173 ASN A C 1
ATOM 1403 O O . ASN A 1 206 ? 19.139 -16.158 -5.891 1.00 11.75 173 ASN A O 1
ATOM 1408 N N . VAL A 1 207 ? 19.444 -18.120 -6.929 1.00 11.15 174 VAL A N 1
ATOM 1409 C CA . VAL A 1 207 ? 19.177 -18.893 -5.725 1.00 11.06 174 VAL A CA 1
ATOM 1410 C C . VAL A 1 207 ? 20.382 -18.826 -4.786 1.00 11.15 174 VAL A C 1
ATOM 1411 O O . VAL A 1 207 ? 21.522 -18.787 -5.235 1.00 10.96 174 VAL A O 1
ATOM 1415 N N . PHE A 1 208 ? 20.109 -18.784 -3.479 1.00 11.27 175 PHE A N 1
ATOM 1416 C CA . PHE A 1 208 ? 21.157 -18.887 -2.473 1.00 11.38 175 PHE A CA 1
ATOM 1417 C C . PHE A 1 208 ? 20.678 -19.674 -1.261 1.00 11.27 175 PHE A C 1
ATOM 1418 O O . PHE A 1 208 ? 19.484 -19.839 -1.056 1.00 11.36 175 PHE A O 1
ATOM 1426 N N . GLY A 1 209 ? 21.636 -20.145 -0.475 1.00 11.32 176 GLY A N 1
ATOM 1427 C CA . GLY A 1 209 ? 21.340 -20.726 0.829 1.00 11.60 176 GLY A CA 1
ATOM 1428 C C . GLY A 1 209 ? 22.256 -21.851 1.224 1.00 11.22 176 GLY A C 1
ATOM 1429 O O . GLY A 1 209 ? 23.258 -22.128 0.566 1.00 11.29 176 GLY A O 1
ATOM 1430 N N . PRO A 1 210 ? 21.924 -22.521 2.335 1.00 12.08 177 PRO A N 1
ATOM 1431 C CA . PRO A 1 210 ? 22.670 -23.690 2.772 1.00 12.38 177 PRO A CA 1
ATOM 1432 C C . PRO A 1 210 ? 22.846 -24.738 1.661 1.00 12.57 177 PRO A C 1
ATOM 1433 O O . PRO A 1 210 ? 21.910 -24.988 0.888 1.00 12.81 177 PRO A O 1
ATOM 1437 N N . ARG A 1 211 ? 24.046 -25.308 1.602 1.00 12.50 178 ARG A N 1
ATOM 1438 C CA . ARG A 1 211 ? 24.454 -26.403 0.715 1.00 13.03 178 ARG A CA 1
ATOM 1439 C C . ARG A 1 211 ? 24.833 -25.957 -0.690 1.00 13.18 178 ARG A C 1
ATOM 1440 O O . ARG A 1 211 ? 25.147 -26.794 -1.521 1.00 14.12 178 ARG A O 1
ATOM 1448 N N . GLN A 1 212 ? 24.834 -24.651 -0.955 1.00 13.33 179 GLN A N 1
ATOM 1449 C CA . GLN A 1 212 ? 25.282 -24.155 -2.251 1.00 13.37 179 GLN A CA 1
ATOM 1450 C C . GLN A 1 212 ? 26.790 -24.277 -2.367 1.00 14.43 179 GLN A C 1
ATOM 1451 O O . GLN A 1 212 ? 27.510 -24.033 -1.396 1.00 15.72 179 GLN A O 1
ATOM 1457 N N . ASP A 1 213 ? 27.270 -24.639 -3.546 1.00 14.71 180 ASP A N 1
ATOM 1458 C CA . ASP A 1 213 ? 28.703 -24.820 -3.766 1.00 16.54 180 ASP A CA 1
ATOM 1459 C C . ASP A 1 213 ? 29.457 -23.501 -3.694 1.00 17.15 180 ASP A C 1
ATOM 1460 O O . ASP A 1 213 ? 28.996 -22.519 -4.239 1.00 15.61 180 ASP A O 1
ATOM 1465 N N . GLU A 1 214 ? 30.597 -23.504 -3.004 1.00 18.16 181 GLU A N 1
ATOM 1466 C CA . GLU A 1 214 ? 31.501 -22.353 -2.960 1.00 20.15 181 GLU A CA 1
ATOM 1467 C C . GLU A 1 214 ? 32.850 -22.624 -3.634 1.00 20.82 181 GLU A C 1
ATOM 1468 O O . GLU A 1 214 ? 33.615 -21.689 -3.848 1.00 21.68 181 GLU A O 1
ATOM 1474 N N . ASN A 1 215 ? 33.135 -23.879 -3.971 1.00 22.21 182 ASN A N 1
ATOM 1475 C CA . ASN A 1 215 ? 34.474 -24.297 -4.407 1.00 25.37 182 ASN A CA 1
ATOM 1476 C C . ASN A 1 215 ? 34.776 -24.169 -5.890 1.00 24.80 182 ASN A C 1
ATOM 1477 O O . ASN A 1 215 ? 35.937 -24.002 -6.262 1.00 25.21 182 ASN A O 1
ATOM 1482 N N . SER A 1 216 ? 33.758 -24.263 -6.735 1.00 23.67 183 SER A N 1
ATOM 1483 C CA . SER A 1 216 ? 33.959 -24.151 -8.169 1.00 24.26 183 SER A CA 1
ATOM 1484 C C . SER A 1 216 ? 34.501 -22.759 -8.490 1.00 23.74 183 SER A C 1
ATOM 1485 O O . SER A 1 216 ? 34.112 -21.788 -7.837 1.00 22.37 183 SER A O 1
ATOM 1488 N N . PRO A 1 217 ? 35.374 -22.650 -9.516 1.00 24.33 184 PRO A N 1
ATOM 1489 C CA . PRO A 1 217 ? 35.736 -21.324 -10.054 1.00 23.89 184 PRO A CA 1
ATOM 1490 C C . PRO A 1 217 ? 34.525 -20.449 -10.425 1.00 21.86 184 PRO A C 1
ATOM 1491 O O . PRO A 1 217 ? 34.603 -19.228 -10.320 1.00 22.82 184 PRO A O 1
ATOM 1495 N N A TYR A 1 218 ? 33.456 -21.138 -10.853 0.50 20.42 185 TYR A N 1
ATOM 1496 N N B TYR A 1 218 ? 33.410 -21.024 -10.857 0.50 20.65 185 TYR A N 1
ATOM 1497 C CA A TYR A 1 218 ? 32.173 -20.573 -11.247 0.50 18.93 185 TYR A CA 1
ATOM 1498 C CA B TYR A 1 218 ? 32.240 -20.187 -11.139 0.50 19.29 185 TYR A CA 1
ATOM 1499 C C A TYR A 1 218 ? 31.176 -20.276 -10.100 0.50 17.36 185 TYR A C 1
ATOM 1500 C C B TYR A 1 218 ? 31.134 -20.359 -10.100 0.50 17.72 185 TYR A C 1
ATOM 1501 O O A TYR A 1 218 ? 30.080 -19.769 -10.363 0.50 16.07 185 TYR A O 1
ATOM 1502 O O B TYR A 1 218 ? 29.948 -20.260 -10.413 0.50 17.40 185 TYR A O 1
ATOM 1519 N N . ALA A 1 219 ? 31.529 -20.573 -8.845 1.00 15.79 186 ALA A N 1
ATOM 1520 C CA . ALA A 1 219 ? 30.554 -20.567 -7.744 1.00 14.51 186 ALA A CA 1
ATOM 1521 C C . ALA A 1 219 ? 29.874 -19.222 -7.566 1.00 13.27 186 ALA A C 1
ATOM 1522 O O . ALA A 1 219 ? 30.443 -18.173 -7.914 1.00 13.75 186 ALA A O 1
ATOM 1524 N N . ALA A 1 220 ? 28.659 -19.276 -7.042 1.00 12.38 187 ALA A N 1
ATOM 1525 C CA . ALA A 1 220 ? 27.790 -18.115 -6.900 1.00 12.06 187 ALA A CA 1
ATOM 1526 C C . ALA A 1 220 ? 28.327 -17.105 -5.889 1.00 12.11 187 ALA A C 1
ATOM 1527 O O . ALA A 1 220 ? 29.091 -17.455 -4.978 1.00 11.83 187 ALA A O 1
ATOM 1529 N N . VAL A 1 221 ? 27.905 -15.856 -6.057 1.00 11.75 188 VAL A N 1
ATOM 1530 C CA . VAL A 1 221 ? 28.485 -14.734 -5.309 1.00 11.80 188 VAL A CA 1
ATOM 1531 C C . VAL A 1 221 ? 28.275 -14.806 -3.794 1.00 11.82 188 VAL A C 1
ATOM 1532 O O . VAL A 1 221 ? 29.195 -14.514 -3.038 1.00 11.69 188 VAL A O 1
ATOM 1536 N N . ILE A 1 222 ? 27.096 -15.230 -3.343 1.00 11.61 189 ILE A N 1
ATOM 1537 C CA . ILE A 1 222 ? 26.831 -15.305 -1.896 1.00 11.80 189 ILE A CA 1
ATOM 1538 C C . ILE A 1 222 ? 27.765 -16.326 -1.234 1.00 11.86 189 ILE A C 1
ATOM 1539 O O . ILE A 1 222 ? 28.471 -15.981 -0.275 1.00 11.89 189 ILE A O 1
ATOM 1544 N N . PRO A 1 223 ? 27.848 -17.561 -1.768 1.00 12.22 190 PRO A N 1
ATOM 1545 C CA . PRO A 1 223 ? 28.852 -18.483 -1.209 1.00 12.75 190 PRO A CA 1
ATOM 1546 C C . PRO A 1 223 ? 30.288 -17.993 -1.272 1.00 13.51 190 PRO A C 1
ATOM 1547 O O . PRO A 1 223 ? 31.042 -18.224 -0.316 1.00 13.20 190 PRO A O 1
ATOM 1551 N N A LYS A 1 224 ? 30.670 -17.336 -2.365 0.70 13.17 191 LYS A N 1
ATOM 1552 N N B LYS A 1 224 ? 30.671 -17.341 -2.371 0.30 13.19 191 LYS A N 1
ATOM 1553 C CA A LYS A 1 224 ? 32.035 -16.825 -2.485 0.70 13.87 191 LYS A CA 1
ATOM 1554 C CA B LYS A 1 224 ? 32.026 -16.806 -2.524 0.30 13.46 191 LYS A CA 1
ATOM 1555 C C A LYS A 1 224 ? 32.322 -15.749 -1.446 0.70 13.13 191 LYS A C 1
ATOM 1556 C C B LYS A 1 224 ? 32.333 -15.735 -1.478 0.30 13.00 191 LYS A C 1
ATOM 1557 O O A LYS A 1 224 ? 33.385 -15.772 -0.818 0.70 13.70 191 LYS A O 1
ATOM 1558 O O B LYS A 1 224 ? 33.412 -15.741 -0.883 0.30 13.26 191 LYS A O 1
ATOM 1569 N N . PHE A 1 225 ? 31.387 -14.824 -1.264 1.00 12.56 192 PHE A N 1
ATOM 1570 C CA . PHE A 1 225 ? 31.537 -13.742 -0.245 1.00 12.25 192 PHE A CA 1
ATOM 1571 C C . PHE A 1 225 ? 31.633 -14.330 1.160 1.00 12.88 192 PHE A C 1
ATOM 1572 O O . PHE A 1 225 ? 32.568 -14.014 1.908 1.00 12.77 192 PHE A O 1
ATOM 1580 N N . ILE A 1 226 ? 30.726 -15.249 1.477 1.00 12.75 193 ILE A N 1
ATOM 1581 C CA . ILE A 1 226 ? 30.721 -15.847 2.817 1.00 13.45 193 ILE A CA 1
ATOM 1582 C C . ILE A 1 226 ? 31.989 -16.666 3.064 1.00 13.91 193 ILE A C 1
ATOM 1583 O O . ILE A 1 226 ? 32.652 -16.505 4.120 1.00 13.48 193 ILE A O 1
ATOM 1588 N N A SER A 1 227 ? 32.324 -17.533 2.110 0.50 13.65 194 SER A N 1
ATOM 1589 N N B SER A 1 227 ? 32.354 -17.529 2.120 0.50 14.10 194 SER A N 1
ATOM 1590 C CA A SER A 1 227 ? 33.479 -18.411 2.245 0.50 13.97 194 SER A CA 1
ATOM 1591 C CA B SER A 1 227 ? 33.492 -18.425 2.331 0.50 14.74 194 SER A CA 1
ATOM 1592 C C A SER A 1 227 ? 34.756 -17.596 2.413 0.50 14.11 194 SER A C 1
ATOM 1593 C C B SER A 1 227 ? 34.842 -17.686 2.308 0.50 14.67 194 SER A C 1
ATOM 1594 O O A SER A 1 227 ? 35.526 -17.844 3.336 0.50 13.60 194 SER A O 1
ATOM 1595 O O B SER A 1 227 ? 35.787 -18.109 2.969 0.50 14.68 194 SER A O 1
ATOM 1600 N N . ALA A 1 228 ? 34.933 -16.580 1.565 1.00 14.18 195 ALA A N 1
ATOM 1601 C CA . ALA A 1 228 ? 36.122 -15.721 1.634 1.00 14.28 195 ALA A CA 1
ATOM 1602 C C . ALA A 1 228 ? 36.269 -15.111 3.029 1.00 13.75 195 ALA A C 1
ATOM 1603 O O . ALA A 1 228 ? 37.323 -15.250 3.656 1.00 13.76 195 ALA A O 1
ATOM 1605 N N . ILE A 1 229 ? 35.205 -14.491 3.511 1.00 13.75 196 ILE A N 1
ATOM 1606 C CA . ILE A 1 229 ? 35.227 -13.799 4.798 1.00 14.91 196 ILE A CA 1
ATOM 1607 C C . ILE A 1 229 ? 35.514 -14.800 5.921 1.00 15.45 196 ILE A C 1
ATOM 1608 O O . ILE A 1 229 ? 36.357 -14.537 6.782 1.00 15.37 196 ILE A O 1
ATOM 1613 N N . LEU A 1 230 ? 34.878 -15.971 5.884 1.00 16.02 197 LEU A N 1
ATOM 1614 C CA . LEU A 1 230 ? 35.141 -16.994 6.916 1.00 16.95 197 LEU A CA 1
ATOM 1615 C C . LEU A 1 230 ? 36.559 -17.541 6.905 1.00 18.20 197 LEU A C 1
ATOM 1616 O O . LEU A 1 230 ? 37.087 -17.932 7.967 1.00 19.41 197 LEU A O 1
ATOM 1621 N N . ASN A 1 231 ? 37.176 -17.573 5.725 1.00 18.71 198 ASN A N 1
ATOM 1622 C CA . ASN A 1 231 ? 38.561 -17.979 5.565 1.00 19.85 198 ASN A CA 1
ATOM 1623 C C . ASN A 1 231 ? 39.563 -16.839 5.772 1.00 18.99 198 ASN A C 1
ATOM 1624 O O . ASN A 1 231 ? 40.756 -17.058 5.604 1.00 19.65 198 ASN A O 1
ATOM 1629 N N . GLY A 1 232 ? 39.082 -15.650 6.128 1.00 18.26 199 GLY A N 1
ATOM 1630 C CA . GLY A 1 232 ? 39.944 -14.504 6.414 1.00 18.52 199 GLY A CA 1
ATOM 1631 C C . GLY A 1 232 ? 40.572 -13.885 5.182 1.00 18.65 199 GLY A C 1
ATOM 1632 O O . GLY A 1 232 ? 41.674 -13.330 5.262 1.00 19.07 199 GLY A O 1
ATOM 1633 N N . GLU A 1 233 ? 39.873 -13.967 4.046 1.00 17.43 200 GLU A N 1
ATOM 1634 C CA . GLU A 1 233 ? 40.382 -13.454 2.771 1.00 17.72 200 GLU A CA 1
ATOM 1635 C C . GLU A 1 233 ? 39.421 -12.445 2.177 1.00 15.12 200 GLU A C 1
ATOM 1636 O O . GLU A 1 233 ? 38.218 -12.542 2.363 1.00 14.42 200 GLU A O 1
ATOM 1642 N N . SER A 1 234 ? 39.970 -11.460 1.470 1.00 13.66 201 SER A N 1
ATOM 1643 C CA . SER A 1 234 ? 39.152 -10.459 0.794 1.00 12.91 201 SER A CA 1
ATOM 1644 C C . SER A 1 234 ? 38.452 -11.103 -0.419 1.00 12.47 201 SER A C 1
ATOM 1645 O O . SER A 1 234 ? 39.116 -11.698 -1.254 1.00 12.94 201 SER A O 1
ATOM 1648 N N . PRO A 1 235 ? 37.131 -10.933 -0.520 1.00 13.08 202 PRO A N 1
ATOM 1649 C CA . PRO A 1 235 ? 36.432 -11.362 -1.740 1.00 13.09 202 PRO A CA 1
ATOM 1650 C C . PRO A 1 235 ? 36.646 -10.369 -2.885 1.00 13.25 202 PRO A C 1
ATOM 1651 O O . PRO A 1 235 ? 37.358 -9.370 -2.717 1.00 12.71 202 PRO A O 1
ATOM 1655 N N . VAL A 1 236 ? 36.069 -10.675 -4.044 1.00 12.56 203 VAL A N 1
ATOM 1656 C CA . VAL A 1 236 ? 36.280 -9.898 -5.258 1.00 12.95 203 VAL A CA 1
ATOM 1657 C C . VAL A 1 236 ? 34.948 -9.567 -5.887 1.00 12.76 203 VAL A C 1
ATOM 1658 O O . VAL A 1 236 ? 34.009 -10.361 -5.818 1.00 12.67 203 VAL A O 1
ATOM 1662 N N . ILE A 1 237 ? 34.876 -8.376 -6.477 1.00 12.23 204 ILE A N 1
ATOM 1663 C CA . ILE A 1 237 ? 33.749 -7.967 -7.300 1.00 12.30 204 ILE A CA 1
ATOM 1664 C C . ILE A 1 237 ? 34.232 -7.813 -8.749 1.00 12.93 204 ILE A C 1
ATOM 1665 O O . ILE A 1 237 ? 35.258 -7.195 -9.000 1.00 12.91 204 ILE A O 1
ATOM 1670 N N . TYR A 1 238 ? 33.481 -8.387 -9.691 1.00 13.13 205 TYR A N 1
ATOM 1671 C CA . TYR A 1 238 ? 33.806 -8.301 -11.111 1.00 13.65 205 TYR A CA 1
ATOM 1672 C C . TYR A 1 238 ? 33.044 -7.125 -11.704 1.00 14.07 205 TYR A C 1
ATOM 1673 O O . TYR A 1 238 ? 31.856 -7.226 -11.999 1.00 14.70 205 TYR A O 1
ATOM 1682 N N . GLY A 1 239 ? 33.728 -6.000 -11.854 1.00 13.81 206 GLY A N 1
ATOM 1683 C CA . GLY A 1 239 ? 33.106 -4.778 -12.332 1.00 13.76 206 GLY A CA 1
ATOM 1684 C C . GLY A 1 239 ? 33.021 -3.787 -11.209 1.00 14.00 206 GLY A C 1
ATOM 1685 O O . GLY A 1 239 ? 33.811 -3.849 -10.268 1.00 14.45 206 GLY A O 1
ATOM 1686 N N . ASP A 1 240 ? 32.071 -2.866 -11.307 1.00 13.96 207 ASP A N 1
ATOM 1687 C CA . ASP A 1 240 ? 31.977 -1.779 -10.343 1.00 14.60 207 ASP A CA 1
ATOM 1688 C C . ASP A 1 240 ? 31.079 -2.068 -9.141 1.00 13.62 207 ASP A C 1
ATOM 1689 O O . ASP A 1 240 ? 31.006 -1.258 -8.214 1.00 14.02 207 ASP A O 1
ATOM 1694 N N . GLY A 1 241 ? 30.402 -3.225 -9.149 1.00 12.62 208 GLY A N 1
ATOM 1695 C CA . GLY A 1 241 ? 29.494 -3.610 -8.073 1.00 12.31 208 GLY A CA 1
ATOM 1696 C C . GLY A 1 241 ? 28.084 -3.059 -8.108 1.00 12.27 208 GLY A C 1
ATOM 1697 O O . GLY A 1 241 ? 27.262 -3.429 -7.268 1.00 12.20 208 GLY A O 1
ATOM 1698 N N . GLU A 1 242 ? 27.780 -2.192 -9.081 1.00 12.23 209 GLU A N 1
ATOM 1699 C CA . GLU A 1 242 ? 26.439 -1.643 -9.240 1.00 13.02 209 GLU A CA 1
ATOM 1700 C C . GLU A 1 242 ? 25.516 -2.615 -9.959 1.00 12.51 209 GLU A C 1
ATOM 1701 O O . GLU A 1 242 ? 24.306 -2.423 -9.941 1.00 13.15 209 GLU A O 1
ATOM 1707 N N . GLN A 1 243 ? 26.080 -3.662 -10.571 1.00 12.15 210 GLN A N 1
ATOM 1708 C CA . GLN A 1 243 ? 25.266 -4.760 -11.109 1.00 11.97 210 GLN A CA 1
ATOM 1709 C C . GLN A 1 243 ? 24.324 -5.282 -10.038 1.00 11.94 210 GLN A C 1
ATOM 1710 O O . GLN A 1 243 ? 24.661 -5.258 -8.845 1.00 11.66 210 GLN A O 1
ATOM 1716 N N . SER A 1 244 ? 23.144 -5.753 -10.445 1.00 11.75 211 SER A N 1
ATOM 1717 C CA . SER A 1 244 ? 22.165 -6.187 -9.482 1.00 11.68 211 SER A CA 1
ATOM 1718 C C . SER A 1 244 ? 21.482 -7.475 -9.898 1.00 11.31 211 SER A C 1
ATOM 1719 O O . SER A 1 244 ? 21.418 -7.805 -11.091 1.00 11.08 211 SER A O 1
ATOM 1722 N N . ARG A 1 245 ? 21.014 -8.183 -8.876 1.00 10.69 212 ARG A N 1
ATOM 1723 C CA . ARG A 1 245 ? 20.320 -9.465 -9.047 1.00 11.05 212 ARG A CA 1
ATOM 1724 C C . ARG A 1 245 ? 19.102 -9.564 -8.147 1.00 11.63 212 ARG A C 1
ATOM 1725 O O . ARG A 1 245 ? 19.002 -8.871 -7.133 1.00 11.68 212 ARG A O 1
ATOM 1733 N N . ASP A 1 246 ? 18.193 -10.462 -8.535 1.00 11.56 213 ASP A N 1
ATOM 1734 C CA . ASP A 1 246 ? 16.976 -10.779 -7.816 1.00 12.65 213 ASP A CA 1
ATOM 1735 C C . ASP A 1 246 ? 17.258 -12.099 -7.090 1.00 12.80 213 ASP A C 1
ATOM 1736 O O . ASP A 1 246 ? 17.128 -13.193 -7.671 1.00 14.13 213 ASP A O 1
ATOM 1741 N N . PHE A 1 247 ? 17.711 -11.989 -5.844 1.00 12.15 214 PHE A N 1
ATOM 1742 C CA . PHE A 1 247 ? 18.095 -13.163 -5.051 1.00 12.23 214 PHE A CA 1
ATOM 1743 C C . PHE A 1 247 ? 16.875 -13.799 -4.421 1.00 12.74 214 PHE A C 1
ATOM 1744 O O . PHE A 1 247 ? 15.938 -13.113 -4.004 1.00 13.53 214 PHE A O 1
ATOM 1752 N N . ILE A 1 248 ? 16.895 -15.126 -4.333 1.00 12.58 215 ILE A N 1
ATOM 1753 C CA . ILE A 1 248 ? 15.764 -15.898 -3.815 1.00 12.60 215 ILE A CA 1
ATOM 1754 C C . ILE A 1 248 ? 16.295 -17.090 -3.016 1.00 12.16 215 ILE A C 1
ATOM 1755 O O . ILE A 1 248 ? 17.172 -17.821 -3.459 1.00 11.09 215 ILE A O 1
ATOM 1760 N N . TYR A 1 249 ? 15.787 -17.255 -1.803 1.00 12.11 216 TYR A N 1
ATOM 1761 C CA . TYR A 1 249 ? 16.302 -18.268 -0.897 1.00 12.55 216 TYR A CA 1
ATOM 1762 C C . TYR A 1 249 ? 15.878 -19.671 -1.314 1.00 12.40 216 TYR A C 1
ATOM 1763 O O . TYR A 1 249 ? 14.750 -19.874 -1.785 1.00 12.30 216 TYR A O 1
ATOM 1772 N N . VAL A 1 250 ? 16.789 -20.623 -1.132 1.00 11.95 217 VAL A N 1
ATOM 1773 C CA . VAL A 1 250 ? 16.581 -22.004 -1.576 1.00 12.11 217 VAL A CA 1
ATOM 1774 C C . VAL A 1 250 ? 15.336 -22.648 -0.947 1.00 13.09 217 VAL A C 1
ATOM 1775 O O . VAL A 1 250 ? 14.667 -23.457 -1.613 1.00 12.12 217 VAL A O 1
ATOM 1779 N N . LYS A 1 251 ? 15.010 -22.301 0.302 1.00 13.56 218 LYS A N 1
ATOM 1780 C CA . LYS A 1 251 ? 13.798 -22.868 0.919 1.00 15.09 218 LYS A CA 1
ATOM 1781 C C . LYS A 1 251 ? 12.523 -22.311 0.314 1.00 15.11 218 LYS A C 1
ATOM 1782 O O . LYS A 1 251 ? 11.499 -22.996 0.299 1.00 15.23 218 LYS A O 1
ATOM 1788 N N . GLU A 1 252 ? 12.589 -21.107 -0.251 1.00 14.98 219 GLU A N 1
ATOM 1789 C CA . GLU A 1 252 ? 11.473 -20.554 -0.995 1.00 15.83 219 GLU A CA 1
ATOM 1790 C C . GLU A 1 252 ? 11.308 -21.263 -2.341 1.00 14.27 219 GLU A C 1
ATOM 1791 O O . GLU A 1 252 ? 10.194 -21.502 -2.776 1.00 14.04 219 GLU A O 1
ATOM 1797 N N . ILE A 1 253 ? 12.418 -21.601 -2.983 1.00 13.04 220 ILE A N 1
ATOM 1798 C CA . ILE A 1 253 ? 12.382 -22.392 -4.221 1.00 12.73 220 ILE A CA 1
ATOM 1799 C C . ILE A 1 253 ? 11.722 -23.758 -3.963 1.00 12.63 220 ILE A C 1
ATOM 1800 O O . ILE A 1 253 ? 10.893 -24.208 -4.759 1.00 12.88 220 ILE A O 1
ATOM 1805 N N . ALA A 1 254 ? 12.083 -24.394 -2.852 1.00 13.47 221 ALA A N 1
ATOM 1806 C CA . ALA A 1 254 ? 11.482 -25.669 -2.479 1.00 13.85 221 ALA A CA 1
ATOM 1807 C C . ALA A 1 254 ? 9.966 -25.537 -2.298 1.00 14.91 221 ALA A C 1
ATOM 1808 O O . ALA A 1 254 ? 9.202 -26.348 -2.836 1.00 14.78 221 ALA A O 1
ATOM 1810 N N . LYS A 1 255 ? 9.532 -24.493 -1.588 1.00 15.53 222 LYS A N 1
ATOM 1811 C CA . LYS A 1 255 ? 8.094 -24.215 -1.434 1.00 16.52 222 LYS A CA 1
ATOM 1812 C C . LYS A 1 255 ? 7.383 -24.033 -2.782 1.00 15.59 222 LYS A C 1
ATOM 1813 O O . LYS A 1 255 ? 6.309 -24.606 -3.017 1.00 14.95 222 LYS A O 1
ATOM 1819 N N . ALA A 1 256 ? 7.986 -23.244 -3.670 1.00 14.65 223 ALA A N 1
ATOM 1820 C CA . ALA A 1 256 ? 7.427 -23.019 -5.008 1.00 14.36 223 ALA A CA 1
ATOM 1821 C C . ALA A 1 256 ? 7.286 -24.322 -5.789 1.00 13.56 223 ALA A C 1
ATOM 1822 O O . ALA A 1 256 ? 6.313 -24.505 -6.507 1.00 13.74 223 ALA A O 1
ATOM 1824 N N . ASN A 1 257 ? 8.260 -25.218 -5.645 1.00 13.15 224 ASN A N 1
ATOM 1825 C CA . ASN A 1 257 ? 8.189 -26.518 -6.300 1.00 13.21 224 ASN A CA 1
ATOM 1826 C C . ASN A 1 257 ? 6.970 -27.299 -5.822 1.00 13.77 224 ASN A C 1
ATOM 1827 O O . ASN A 1 257 ? 6.191 -27.823 -6.628 1.00 13.78 224 ASN A O 1
ATOM 1832 N N . ILE A 1 258 ? 6.797 -27.339 -4.506 1.00 14.43 225 ILE A N 1
ATOM 1833 C CA . ILE A 1 258 ? 5.743 -28.150 -3.892 1.00 15.65 225 ILE A CA 1
ATOM 1834 C C . ILE A 1 258 ? 4.366 -27.573 -4.202 1.00 15.79 225 ILE A C 1
ATOM 1835 O O . ILE A 1 258 ? 3.453 -28.324 -4.569 1.00 15.60 225 ILE A O 1
ATOM 1840 N N . LEU A 1 259 ? 4.227 -26.259 -4.099 1.00 15.77 226 LEU A N 1
ATOM 1841 C CA . LEU A 1 259 ? 2.991 -25.580 -4.490 1.00 16.10 226 LEU A CA 1
ATOM 1842 C C . LEU A 1 259 ? 2.651 -25.767 -5.977 1.00 16.30 226 LEU A C 1
ATOM 1843 O O . LEU A 1 259 ? 1.475 -25.912 -6.326 1.00 17.27 226 LEU A O 1
ATOM 1848 N N . SER A 1 260 ? 3.666 -25.795 -6.845 1.00 15.61 227 SER A N 1
ATOM 1849 C CA . SER A 1 260 ? 3.448 -26.015 -8.277 1.00 15.18 227 SER A CA 1
ATOM 1850 C C . SER A 1 260 ? 2.893 -27.414 -8.564 1.00 15.51 227 SER A C 1
ATOM 1851 O O . SER A 1 260 ? 2.048 -27.596 -9.464 1.00 15.80 227 SER A O 1
ATOM 1854 N N . ALA A 1 261 ? 3.385 -28.389 -7.816 1.00 16.14 228 ALA A N 1
ATOM 1855 C CA . ALA A 1 261 ? 2.929 -29.769 -7.954 1.00 17.94 228 ALA A CA 1
ATOM 1856 C C . ALA A 1 261 ? 1.453 -29.880 -7.608 1.00 20.35 228 ALA A C 1
ATOM 1857 O O . ALA A 1 261 ? 0.716 -30.614 -8.265 1.00 22.28 228 ALA A O 1
ATOM 1859 N N . GLU A 1 262 ? 1.034 -29.141 -6.585 1.00 22.15 229 GLU A N 1
ATOM 1860 C CA . GLU A 1 262 ? -0.347 -29.167 -6.081 1.00 25.23 229 GLU A CA 1
ATOM 1861 C C . GLU A 1 262 ? -1.317 -28.300 -6.890 1.00 25.25 229 GLU A C 1
ATOM 1862 O O . GLU A 1 262 ? -2.528 -28.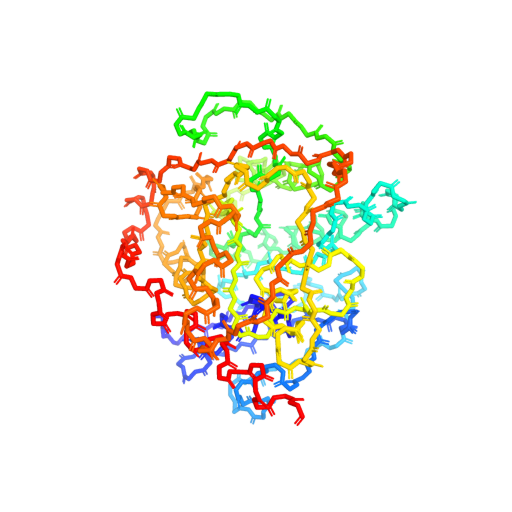468 -6.764 1.00 26.73 229 GLU A O 1
ATOM 1868 N N . SER A 1 263 ? -0.790 -27.384 -7.700 1.00 24.24 230 SER A N 1
ATOM 1869 C CA . SER A 1 263 ? -1.590 -26.441 -8.487 1.00 25.23 230 SER A CA 1
ATOM 1870 C C . SER A 1 263 ? -2.218 -27.082 -9.721 1.00 25.67 230 SER A C 1
ATOM 1871 O O . SER A 1 263 ? -1.684 -28.062 -10.254 1.00 25.95 230 SER A O 1
ATOM 1874 N N A ASP A 1 264 ? -3.343 -26.520 -10.174 0.80 26.97 231 ASP A N 1
ATOM 1875 N N B ASP A 1 264 ? -3.342 -26.520 -10.169 0.20 25.05 231 ASP A N 1
ATOM 1876 C CA A ASP A 1 264 ? -3.952 -26.907 -11.457 0.80 27.71 231 ASP A CA 1
ATOM 1877 C CA B ASP A 1 264 ? -3.960 -26.905 -11.441 0.20 24.65 231 ASP A CA 1
ATOM 1878 C C A ASP A 1 264 ? -3.341 -26.170 -12.650 0.80 25.62 231 ASP A C 1
ATOM 1879 C C B ASP A 1 264 ? -3.381 -26.141 -12.639 0.20 24.16 231 ASP A C 1
ATOM 1880 O O A ASP A 1 264 ? -3.684 -26.457 -13.796 0.80 25.94 231 ASP A O 1
ATOM 1881 O O B ASP A 1 264 ? -3.792 -26.380 -13.776 0.20 24.27 231 ASP A O 1
ATOM 1890 N N . TYR A 1 265 ? -2.439 -25.229 -12.390 1.00 23.93 232 TYR A N 1
ATOM 1891 C CA . TYR A 1 265 ? -1.828 -24.436 -13.443 1.00 22.76 232 TYR A CA 1
ATOM 1892 C C . TYR A 1 265 ? -0.796 -25.239 -14.251 1.00 20.26 232 TYR A C 1
ATOM 1893 O O . TYR A 1 265 ? -0.001 -25.983 -13.679 1.00 20.99 232 TYR A O 1
ATOM 1902 N N . ASN A 1 266 ? -0.832 -25.088 -15.572 1.00 18.90 233 ASN A N 1
ATOM 1903 C CA . ASN A 1 266 ? 0.236 -25.583 -16.454 1.00 18.83 233 ASN A CA 1
ATOM 1904 C C . ASN A 1 266 ? 0.896 -24.413 -17.140 1.00 17.55 233 ASN A C 1
ATOM 1905 O O . ASN A 1 266 ? 0.214 -23.566 -17.706 1.00 16.96 233 ASN A O 1
ATOM 1910 N N . GLY A 1 267 ? 2.226 -24.369 -17.131 1.00 15.68 234 GLY A N 1
ATOM 1911 C CA . GLY A 1 267 ? 2.926 -23.283 -17.815 1.00 15.35 234 GLY A CA 1
ATOM 1912 C C . GLY A 1 267 ? 4.226 -22.936 -17.134 1.00 14.98 234 GLY A C 1
ATOM 1913 O O . GLY A 1 267 ? 4.806 -23.771 -16.437 1.00 13.87 234 GLY A O 1
ATOM 1914 N N . VAL A 1 268 ? 4.652 -21.694 -17.328 1.00 15.00 235 VAL A N 1
ATOM 1915 C CA . VAL A 1 268 ? 5.979 -21.235 -16.897 1.00 15.51 235 VAL A CA 1
ATOM 1916 C C . VAL A 1 268 ? 5.808 -20.071 -15.929 1.00 15.04 235 VAL A C 1
ATOM 1917 O O . VAL A 1 268 ? 4.965 -19.197 -16.162 1.00 16.18 235 VAL A O 1
ATOM 1921 N N A ILE A 1 269 ? 6.572 -20.085 -14.834 0.70 14.67 236 ILE A N 1
ATOM 1922 N N B ILE A 1 269 ? 6.609 -20.068 -14.861 0.30 14.64 236 ILE A N 1
ATOM 1923 C CA A ILE A 1 269 ? 6.458 -19.071 -13.776 0.70 14.79 236 ILE A CA 1
ATOM 1924 C CA B ILE A 1 269 ? 6.475 -19.121 -13.751 0.30 14.39 236 ILE A CA 1
ATOM 1925 C C A ILE A 1 269 ? 7.859 -18.673 -13.309 0.70 14.02 236 ILE A C 1
ATOM 1926 C C B ILE A 1 269 ? 7.866 -18.681 -13.289 0.30 13.85 236 ILE A C 1
ATOM 1927 O O A ILE A 1 269 ? 8.681 -19.533 -13.041 0.70 13.55 236 ILE A O 1
ATOM 1928 O O B ILE A 1 269 ? 8.704 -19.531 -13.007 0.30 13.63 236 ILE A O 1
ATOM 1937 N N . ASN A 1 270 ? 8.117 -17.371 -13.217 1.00 13.31 237 ASN A N 1
ATOM 1938 C CA . ASN A 1 270 ? 9.345 -16.854 -12.584 1.00 12.93 237 ASN A CA 1
ATOM 1939 C C . ASN A 1 270 ? 9.308 -17.103 -11.077 1.00 12.85 237 ASN A C 1
ATOM 1940 O O . ASN A 1 270 ? 8.275 -16.880 -10.439 1.00 13.15 237 ASN A O 1
ATOM 1945 N N . VAL A 1 271 ? 10.421 -17.527 -10.488 1.00 12.18 238 VAL A N 1
ATOM 1946 C CA . VAL A 1 271 ? 10.499 -17.647 -9.036 1.00 12.42 238 VAL A CA 1
ATOM 1947 C C . VAL A 1 271 ? 11.629 -16.756 -8.538 1.00 12.57 238 VAL A C 1
ATOM 1948 O O . VAL A 1 271 ? 12.803 -17.002 -8.803 1.00 12.01 238 VAL A O 1
ATOM 1952 N N . ALA A 1 272 ? 11.236 -15.702 -7.824 1.00 12.68 239 ALA A N 1
ATOM 1953 C CA . ALA A 1 272 ? 12.133 -14.659 -7.364 1.00 13.41 239 ALA A CA 1
ATOM 1954 C C . ALA A 1 272 ? 11.352 -13.801 -6.369 1.00 14.40 239 ALA A C 1
ATOM 1955 O O . ALA A 1 272 ? 10.217 -14.146 -6.045 1.00 14.25 239 ALA A O 1
ATOM 1957 N N . LEU A 1 273 ? 11.936 -12.685 -5.922 1.00 15.52 240 LEU A N 1
ATOM 1958 C CA . LEU A 1 273 ? 11.200 -11.714 -5.092 1.00 16.76 240 LEU A CA 1
ATOM 1959 C C . LEU A 1 273 ? 10.695 -10.486 -5.840 1.00 16.85 240 LEU A C 1
ATOM 1960 O O . LEU A 1 273 ? 9.854 -9.761 -5.314 1.00 17.60 240 LEU A O 1
ATOM 1965 N N . GLY A 1 274 ? 11.150 -10.279 -7.071 1.00 16.56 241 GLY A N 1
ATOM 1966 C CA . GLY A 1 274 ? 10.843 -9.063 -7.806 1.00 17.80 241 GLY A CA 1
ATOM 1967 C C . GLY A 1 274 ? 11.495 -7.836 -7.187 1.00 18.50 241 GLY A C 1
ATOM 1968 O O . GLY A 1 274 ? 10.967 -6.741 -7.292 1.00 18.67 241 GLY A O 1
ATOM 1969 N N . LYS A 1 275 ? 12.651 -8.038 -6.557 1.00 19.00 242 LYS A N 1
ATOM 1970 C CA . LYS A 1 275 ? 13.433 -6.967 -5.943 1.00 20.63 242 LYS A CA 1
ATOM 1971 C C . LYS A 1 275 ? 14.872 -7.073 -6.403 1.00 20.08 242 LYS A C 1
ATOM 1972 O O . LYS A 1 275 ? 15.348 -8.171 -6.664 1.00 20.02 242 LYS A O 1
ATOM 1978 N N . SER A 1 276 ? 15.540 -5.929 -6.525 1.00 18.63 243 SER A N 1
ATOM 1979 C CA . SER A 1 276 ? 16.926 -5.852 -6.957 1.00 19.99 243 SER A CA 1
ATOM 1980 C C . SER A 1 276 ? 17.821 -5.640 -5.764 1.00 19.12 243 SER A C 1
ATOM 1981 O O . SER A 1 276 ? 17.450 -4.919 -4.824 1.00 21.66 243 SER A O 1
ATOM 1984 N N . MET A 1 277 ? 19.004 -6.240 -5.791 1.00 17.00 244 MET A N 1
ATOM 1985 C CA . MET A 1 277 ? 20.078 -5.848 -4.870 1.00 16.78 244 MET A CA 1
ATOM 1986 C C . MET A 1 277 ? 21.375 -5.745 -5.631 1.00 14.92 244 MET A C 1
ATOM 1987 O O . MET A 1 277 ? 21.737 -6.665 -6.358 1.00 13.68 244 MET A O 1
ATOM 1992 N N . THR A 1 278 ? 22.101 -4.647 -5.443 1.00 13.49 245 THR A N 1
ATOM 1993 C CA . THR A 1 278 ? 23.418 -4.535 -6.039 1.00 12.83 245 THR A CA 1
ATOM 1994 C C . THR A 1 278 ? 24.415 -5.420 -5.321 1.00 12.44 245 THR A C 1
ATOM 1995 O O . THR A 1 278 ? 24.241 -5.748 -4.147 1.00 12.38 245 THR A O 1
ATOM 1999 N N . ILE A 1 279 ? 25.478 -5.776 -6.029 1.00 11.71 246 ILE A N 1
ATOM 2000 C CA . ILE A 1 279 ? 26.524 -6.582 -5.439 1.00 11.95 246 ILE A CA 1
ATOM 2001 C C . ILE A 1 279 ? 27.288 -5.783 -4.379 1.00 11.96 246 ILE A C 1
ATOM 2002 O O . ILE A 1 279 ? 27.675 -6.350 -3.359 1.00 12.52 246 ILE A O 1
ATOM 2007 N N . ASN A 1 280 ? 27.445 -4.472 -4.575 1.00 12.32 247 ASN A N 1
ATOM 2008 C CA . ASN A 1 280 ? 28.009 -3.618 -3.503 1.00 12.71 247 ASN A CA 1
ATOM 2009 C C . ASN A 1 280 ? 27.204 -3.681 -2.221 1.00 13.11 247 ASN A C 1
ATOM 2010 O O . ASN A 1 280 ? 27.775 -3.805 -1.139 1.00 13.30 247 ASN A O 1
ATOM 2015 N N . ARG A 1 281 ? 25.885 -3.589 -2.344 1.00 13.33 248 ARG A N 1
ATOM 2016 C CA . ARG A 1 281 ? 24.995 -3.621 -1.182 1.00 14.47 248 ARG A CA 1
ATOM 2017 C C . ARG A 1 281 ? 25.018 -5.004 -0.542 1.00 13.62 248 ARG A C 1
ATOM 2018 O O . ARG A 1 281 ? 25.019 -5.135 0.692 1.00 13.14 248 ARG A O 1
ATOM 2026 N N . LEU A 1 282 ? 25.053 -6.039 -1.380 1.00 12.87 249 LEU A N 1
ATOM 2027 C CA . LEU A 1 282 ? 25.135 -7.397 -0.878 1.00 12.70 249 LEU A CA 1
ATOM 2028 C C . LEU A 1 282 ? 26.381 -7.585 0.000 1.00 12.61 249 LEU A C 1
ATOM 2029 O O . LEU A 1 282 ? 26.321 -8.180 1.080 1.00 11.98 249 LEU A O 1
ATOM 2034 N N . PHE A 1 283 ? 27.506 -7.090 -0.475 1.00 12.79 250 PHE A N 1
ATOM 2035 C CA . PHE A 1 283 ? 28.741 -7.207 0.275 1.00 13.96 250 PHE A CA 1
ATOM 2036 C C . PHE A 1 283 ? 28.625 -6.503 1.638 1.00 14.14 250 PHE A C 1
ATOM 2037 O O . PHE A 1 283 ? 29.088 -7.030 2.651 1.00 14.24 250 PHE A O 1
ATOM 2045 N N . GLU A 1 284 ? 28.014 -5.323 1.651 1.00 15.46 251 GLU A N 1
ATOM 2046 C CA . GLU A 1 284 ? 27.805 -4.585 2.907 1.00 17.30 251 GLU A CA 1
ATOM 2047 C C . GLU A 1 284 ? 26.986 -5.402 3.878 1.00 16.70 251 GLU A C 1
ATOM 2048 O O . GLU A 1 284 ? 27.314 -5.484 5.058 1.00 16.71 251 GLU A O 1
ATOM 2054 N N . ILE A 1 285 ? 25.895 -5.979 3.382 1.00 15.19 252 ILE A N 1
ATOM 2055 C CA . ILE A 1 285 ? 24.990 -6.730 4.241 1.00 14.99 252 ILE A CA 1
ATOM 2056 C C . ILE A 1 285 ? 25.666 -7.979 4.798 1.00 14.46 252 ILE A C 1
ATOM 2057 O O . ILE A 1 285 ? 25.567 -8.248 5.989 1.00 15.37 252 ILE A O 1
ATOM 2062 N N . ILE A 1 286 ? 26.351 -8.739 3.944 1.00 14.31 253 ILE A N 1
ATOM 2063 C CA . ILE A 1 286 ? 27.056 -9.943 4.388 1.00 14.50 253 ILE A CA 1
ATOM 2064 C C . ILE A 1 286 ? 28.175 -9.586 5.382 1.00 15.24 253 ILE A C 1
ATOM 2065 O O . ILE A 1 286 ? 28.348 -10.279 6.394 1.00 14.79 253 ILE A O 1
ATOM 2070 N N . SER A 1 287 ? 28.916 -8.514 5.103 1.00 15.37 254 SER A N 1
ATOM 2071 C CA . SER A 1 287 ? 29.950 -8.045 6.036 1.00 16.06 254 SER A CA 1
ATOM 2072 C C . SER A 1 287 ? 29.361 -7.661 7.390 1.00 16.91 254 SER A C 1
ATOM 2073 O O . SER A 1 287 ? 29.959 -7.972 8.417 1.00 16.80 254 SER A O 1
ATOM 2076 N N . ASP A 1 288 ? 28.198 -7.020 7.392 1.00 17.57 255 ASP A N 1
ATOM 2077 C CA . ASP A 1 288 ? 27.504 -6.684 8.646 1.00 19.39 255 ASP A CA 1
ATOM 2078 C C . ASP A 1 288 ? 27.083 -7.924 9.415 1.00 19.36 255 ASP A C 1
ATOM 2079 O O . ASP A 1 288 ? 27.334 -8.027 10.626 1.00 19.48 255 ASP A O 1
ATOM 2084 N N . VAL A 1 289 ? 26.477 -8.884 8.716 1.00 19.03 256 VAL A N 1
ATOM 2085 C CA . VAL A 1 289 ? 26.075 -10.151 9.331 1.00 19.77 256 VAL A CA 1
ATOM 2086 C C . VAL A 1 289 ? 27.280 -10.862 9.972 1.00 19.57 256 VAL A C 1
ATOM 2087 O O . VAL A 1 289 ? 27.172 -11.382 11.079 1.00 20.25 256 VAL A O 1
ATOM 2091 N N . LEU A 1 290 ? 28.416 -10.869 9.283 1.00 18.78 257 LEU A N 1
ATOM 2092 C CA . LEU A 1 290 ? 29.635 -11.519 9.760 1.00 18.84 257 LEU A CA 1
ATOM 2093 C C . LEU A 1 290 ? 30.507 -10.637 10.676 1.00 18.78 257 LEU A C 1
ATOM 2094 O O . LEU A 1 290 ? 31.557 -11.094 11.124 1.00 19.09 257 LEU A O 1
ATOM 2099 N N . GLU A 1 291 ? 30.068 -9.406 10.941 1.00 19.29 258 GLU A N 1
ATOM 2100 C CA . GLU A 1 291 ? 30.808 -8.430 11.768 1.00 20.92 258 GLU A CA 1
ATOM 2101 C C . GLU A 1 291 ? 32.255 -8.295 11.283 1.00 19.87 258 GLU A C 1
ATOM 2102 O O . GLU A 1 291 ? 33.211 -8.298 12.073 1.00 18.91 258 GLU A O 1
ATOM 2108 N N . SER A 1 292 ? 32.385 -8.151 9.965 1.00 17.80 259 SER A N 1
ATOM 2109 C CA . SER A 1 292 ? 33.668 -8.238 9.280 1.00 18.03 259 SER A CA 1
ATOM 2110 C C . SER A 1 292 ? 34.157 -6.874 8.821 1.00 17.30 259 SER A C 1
ATOM 2111 O O . SER A 1 292 ? 33.396 -6.102 8.258 1.00 17.87 259 SER A O 1
ATOM 2114 N N . ASP A 1 293 ? 35.446 -6.624 9.048 1.00 17.25 260 ASP A N 1
ATOM 2115 C CA . ASP A 1 293 ? 36.147 -5.455 8.505 1.00 17.79 260 ASP A CA 1
ATOM 2116 C C . ASP A 1 293 ? 37.055 -5.802 7.311 1.00 16.74 260 ASP A C 1
ATOM 2117 O O . ASP A 1 293 ? 37.872 -4.977 6.876 1.00 15.82 260 ASP A O 1
ATOM 2122 N N . ILE A 1 294 ? 36.904 -7.013 6.764 1.00 15.57 261 ILE A N 1
ATOM 2123 C CA . ILE A 1 294 ? 37.636 -7.409 5.573 1.00 15.49 261 ILE A CA 1
ATOM 2124 C C . ILE A 1 294 ? 37.040 -6.639 4.391 1.00 15.59 261 ILE A C 1
ATOM 2125 O O . ILE A 1 294 ? 35.827 -6.649 4.197 1.00 16.49 261 ILE A O 1
ATOM 2130 N N . ASP A 1 295 ? 37.878 -5.980 3.601 1.00 15.66 262 ASP A N 1
ATOM 2131 C CA . ASP A 1 295 ? 37.377 -5.235 2.458 1.00 16.69 262 ASP A CA 1
ATOM 2132 C C . ASP A 1 295 ? 37.309 -6.108 1.204 1.00 15.48 262 ASP A C 1
ATOM 2133 O O . ASP A 1 295 ? 37.886 -7.185 1.147 1.00 14.43 262 ASP A O 1
ATOM 2138 N N . VAL A 1 296 ? 36.566 -5.606 0.218 1.00 14.77 263 VAL A N 1
ATOM 2139 C CA . VAL A 1 296 ? 36.371 -6.266 -1.064 1.00 14.57 263 VAL A CA 1
ATOM 2140 C C . VAL A 1 296 ? 37.293 -5.640 -2.106 1.00 14.58 263 VAL A C 1
ATOM 2141 O O . VAL A 1 296 ? 37.586 -4.438 -2.039 1.00 15.92 263 VAL A O 1
ATOM 2145 N N . LYS A 1 297 ? 37.759 -6.451 -3.046 1.00 13.91 264 LYS A N 1
ATOM 2146 C CA . LYS A 1 297 ? 38.606 -6.007 -4.141 1.00 14.05 264 LYS A CA 1
ATOM 2147 C C . LYS A 1 297 ? 37.731 -5.904 -5.385 1.00 14.70 264 LYS A C 1
ATOM 2148 O O . LYS A 1 297 ? 36.707 -6.590 -5.490 1.00 14.04 264 LYS A O 1
ATOM 2154 N N . TYR A 1 298 ? 38.135 -5.024 -6.291 1.00 14.08 265 TYR A N 1
ATOM 2155 C CA . TYR A 1 298 ? 37.422 -4.776 -7.556 1.00 14.75 265 TYR A CA 1
ATOM 2156 C C . TYR A 1 298 ? 38.278 -5.168 -8.756 1.00 15.38 265 TYR A C 1
ATOM 2157 O O . TYR A 1 298 ? 39.421 -4.738 -8.889 1.00 15.86 265 TYR A O 1
ATOM 2166 N N . LEU A 1 299 ? 37.712 -6.005 -9.625 1.00 16.01 266 LEU A N 1
ATOM 2167 C CA . LEU A 1 299 ? 38.375 -6.494 -10.821 1.00 16.93 266 LEU A CA 1
ATOM 2168 C C . LEU A 1 299 ? 37.565 -6.070 -12.029 1.00 16.84 266 LEU A C 1
ATOM 2169 O O . LEU A 1 299 ? 36.482 -5.513 -11.887 1.00 15.50 266 LEU A O 1
ATOM 2174 N N . ASP A 1 300 ? 38.093 -6.346 -13.218 1.00 18.70 267 ASP A N 1
ATOM 2175 C CA . ASP A 1 300 ? 37.350 -6.106 -14.440 1.00 20.06 267 ASP A CA 1
ATOM 2176 C C . ASP A 1 300 ? 36.088 -6.966 -14.489 1.00 19.82 267 ASP A C 1
ATOM 2177 O O . ASP A 1 300 ? 35.984 -8.012 -13.834 1.00 17.66 267 ASP A O 1
ATOM 2182 N N . GLU A 1 301 ? 35.129 -6.515 -15.281 1.00 20.14 268 GLU A N 1
ATOM 2183 C CA . GLU A 1 301 ? 33.912 -7.283 -15.526 1.00 20.65 268 GLU A CA 1
ATOM 2184 C C . GLU A 1 301 ? 34.218 -8.647 -16.120 1.00 20.46 268 GLU A C 1
ATOM 2185 O O . GLU A 1 301 ? 35.192 -8.805 -16.861 1.00 19.85 268 GLU A O 1
ATOM 2191 N N . ARG A 1 302 ? 33.400 -9.638 -15.779 1.00 20.58 269 ARG A N 1
ATOM 2192 C CA . ARG A 1 302 ? 33.480 -10.947 -16.420 1.00 21.88 269 ARG A CA 1
ATOM 2193 C C . ARG A 1 302 ? 32.736 -10.887 -17.731 1.00 23.01 269 ARG A C 1
ATOM 2194 O O . ARG A 1 302 ? 31.625 -10.373 -17.765 1.00 21.86 269 ARG A O 1
ATOM 2202 N N . PRO A 1 303 ? 33.332 -11.421 -18.808 1.00 24.73 270 PRO A N 1
ATOM 2203 C CA . PRO A 1 303 ? 32.575 -11.513 -20.049 1.00 25.73 270 PRO A CA 1
ATOM 2204 C C . PRO A 1 303 ? 31.327 -12.369 -19.855 1.00 24.80 270 PRO A C 1
ATOM 2205 O O . PRO A 1 303 ? 31.374 -13.406 -19.186 1.00 25.67 270 PRO A O 1
ATOM 2209 N N . GLY A 1 304 ? 30.214 -11.906 -20.398 1.00 25.17 271 GLY A N 1
ATOM 2210 C CA . GLY A 1 304 ? 28.957 -12.644 -20.310 1.00 24.24 271 GLY A CA 1
ATOM 2211 C C . GLY A 1 304 ? 28.050 -12.197 -19.176 1.00 22.07 271 GLY A C 1
ATOM 2212 O O . GLY A 1 304 ? 26.853 -12.453 -19.232 1.00 21.93 271 GLY A O 1
ATOM 2213 N N . ASP A 1 305 ? 28.591 -11.542 -18.141 1.00 19.81 272 ASP A N 1
ATOM 2214 C CA . ASP A 1 305 ? 27.755 -11.053 -17.040 1.00 18.13 272 ASP A CA 1
ATOM 2215 C C . ASP A 1 305 ? 26.825 -9.946 -17.506 1.00 17.28 272 ASP A C 1
ATOM 2216 O O . ASP A 1 305 ? 27.285 -8.925 -17.997 1.00 17.87 272 ASP A O 1
ATOM 2221 N N . ILE A 1 306 ? 25.524 -10.150 -17.366 1.00 16.35 273 ILE A N 1
ATOM 2222 C CA . ILE A 1 306 ? 24.578 -9.057 -17.610 1.00 16.43 273 ILE A CA 1
ATOM 2223 C C . ILE A 1 306 ? 24.587 -8.119 -16.403 1.00 14.70 273 ILE A C 1
ATOM 2224 O O . ILE A 1 306 ? 24.883 -8.534 -15.281 1.00 13.73 273 ILE A O 1
ATOM 2229 N N . LYS A 1 307 ? 24.297 -6.844 -16.637 1.00 13.54 274 LYS A N 1
ATOM 2230 C CA . LYS A 1 307 ? 24.403 -5.859 -15.553 1.00 13.14 274 LYS A CA 1
ATOM 2231 C C . LYS A 1 307 ? 23.261 -5.965 -14.539 1.00 12.28 274 LYS A C 1
ATOM 2232 O O . LYS A 1 307 ? 23.509 -6.043 -13.339 1.00 11.97 274 LYS A O 1
ATOM 2238 N N . HIS A 1 308 ? 22.024 -5.987 -15.020 1.00 12.01 275 HIS A N 1
ATOM 2239 C CA . HIS A 1 308 ? 20.828 -6.017 -14.169 1.00 12.47 275 HIS A CA 1
ATOM 2240 C C . HIS A 1 308 ? 19.846 -7.110 -14.544 1.00 12.69 275 HIS A C 1
ATOM 2241 O O . HIS A 1 308 ? 19.567 -7.356 -15.738 1.00 13.50 275 HIS A O 1
ATOM 2248 N N . SER A 1 309 ? 19.317 -7.753 -13.512 1.00 12.80 276 SER A N 1
ATOM 2249 C CA . SER A 1 309 ? 18.349 -8.830 -13.650 1.00 13.24 276 SER A CA 1
ATOM 2250 C C . SER A 1 309 ? 17.282 -8.656 -12.579 1.00 13.71 276 SER A C 1
ATOM 2251 O O . SER A 1 309 ? 17.604 -8.518 -11.396 1.00 13.69 276 SER A O 1
ATOM 2254 N N . LEU A 1 310 ? 16.015 -8.662 -12.988 1.00 13.18 277 LEU A N 1
ATOM 2255 C CA . LEU A 1 310 ? 14.873 -8.420 -12.097 1.00 14.10 277 LEU A CA 1
ATOM 2256 C C . LEU A 1 310 ? 13.663 -9.159 -12.638 1.00 13.85 277 LEU A C 1
ATOM 2257 O O . LEU A 1 310 ? 13.335 -8.996 -13.811 1.00 13.99 277 LEU A O 1
ATOM 2262 N N . ALA A 1 311 ? 12.998 -9.946 -11.795 1.00 13.73 278 ALA A N 1
ATOM 2263 C CA . ALA A 1 311 ? 11.810 -10.697 -12.205 1.00 14.12 278 ALA A CA 1
ATOM 2264 C C . ALA A 1 311 ? 10.523 -9.906 -11.992 1.00 15.22 278 ALA A C 1
ATOM 2265 O O . ALA A 1 311 ? 10.392 -9.185 -11.011 1.00 16.22 278 ALA A O 1
ATOM 2267 N N . ASP A 1 312 ? 9.564 -10.091 -12.891 1.00 15.69 279 ASP A N 1
ATOM 2268 C CA . ASP A 1 312 ? 8.162 -9.830 -12.584 1.00 17.20 279 ASP A CA 1
ATOM 2269 C C . ASP A 1 312 ? 7.602 -11.117 -12.001 1.00 17.02 279 ASP A C 1
ATOM 2270 O O . ASP A 1 312 ? 7.601 -12.143 -12.681 1.00 16.82 279 ASP A O 1
ATOM 2275 N N . ILE A 1 313 ? 7.124 -11.062 -10.756 1.00 17.18 280 ILE A N 1
ATOM 2276 C CA . ILE A 1 313 ? 6.617 -12.262 -10.064 1.00 18.22 280 ILE A CA 1
ATOM 2277 C C . ILE A 1 313 ? 5.084 -12.286 -9.891 1.00 18.81 280 ILE A C 1
ATOM 2278 O O . ILE A 1 313 ? 4.569 -13.029 -9.058 1.00 18.22 280 ILE A O 1
ATOM 2283 N N . SER A 1 314 ? 4.372 -11.520 -10.722 1.00 19.64 281 SER A N 1
ATOM 2284 C CA . SER A 1 314 ? 2.899 -11.512 -10.719 1.00 21.44 281 SER A CA 1
ATOM 2285 C C . SER A 1 314 ? 2.300 -12.918 -10.827 1.00 21.21 281 SER A C 1
ATOM 2286 O O . SER A 1 314 ? 1.376 -13.266 -10.091 1.00 22.43 281 SER A O 1
ATOM 2289 N N . ASN A 1 315 ? 2.857 -13.735 -11.716 1.00 20.18 282 ASN A N 1
ATOM 2290 C CA . ASN A 1 315 ? 2.309 -15.065 -11.961 1.00 20.26 282 ASN A CA 1
ATOM 2291 C C . ASN A 1 315 ? 2.578 -16.098 -10.866 1.00 19.58 282 ASN A C 1
ATOM 2292 O O . ASN A 1 315 ? 2.068 -17.208 -10.951 1.00 19.02 282 ASN A O 1
ATOM 2297 N N . LEU A 1 316 ? 3.305 -15.736 -9.805 1.00 18.31 283 LEU A N 1
ATOM 2298 C CA . LEU A 1 316 ? 3.330 -16.572 -8.601 1.00 18.94 283 LEU A CA 1
ATOM 2299 C C . LEU A 1 316 ? 1.941 -16.782 -7.974 1.00 19.63 283 LEU A C 1
ATOM 2300 O O . LEU A 1 316 ? 1.724 -17.766 -7.266 1.00 18.94 283 LEU A O 1
ATOM 2305 N N . ASP A 1 317 ? 1.014 -15.871 -8.263 1.00 20.70 284 ASP A N 1
ATOM 2306 C CA . ASP A 1 317 ? -0.390 -16.034 -7.883 1.00 22.79 284 ASP A CA 1
ATOM 2307 C C . ASP A 1 317 ? -0.994 -17.313 -8.459 1.00 22.29 284 ASP A C 1
ATOM 2308 O O . ASP A 1 317 ? -1.869 -17.912 -7.828 1.00 23.97 284 ASP A O 1
ATOM 2313 N N . LYS A 1 318 ? -0.515 -17.750 -9.623 1.00 22.09 285 LYS A N 1
ATOM 2314 C CA . LYS A 1 318 ? -0.990 -18.993 -10.256 1.00 22.08 285 LYS A CA 1
ATOM 2315 C C . LYS A 1 318 ? -0.754 -20.245 -9.426 1.00 21.50 285 LYS A C 1
ATOM 2316 O O . LYS A 1 318 ? -1.471 -21.224 -9.600 1.00 22.20 285 LYS A O 1
ATOM 2322 N N . ILE A 1 319 ? 0.251 -20.232 -8.551 1.00 20.54 286 ILE A N 1
ATOM 2323 C CA . ILE A 1 319 ? 0.512 -21.350 -7.645 1.00 20.94 286 ILE A CA 1
ATOM 2324 C C . ILE A 1 319 ? 0.283 -20.975 -6.174 1.00 21.64 286 ILE A C 1
ATOM 2325 O O . ILE A 1 319 ? 0.719 -21.680 -5.276 1.00 23.03 286 ILE A O 1
ATOM 2330 N N . SER A 1 320 ? -0.436 -19.876 -5.945 1.00 22.44 287 SER A N 1
ATOM 2331 C CA . SER A 1 320 ? -0.705 -19.353 -4.603 1.00 23.68 287 SER A CA 1
ATOM 2332 C C . SER A 1 320 ? 0.548 -19.224 -3.728 1.00 22.88 287 SER A C 1
ATOM 2333 O O . SER A 1 320 ? 0.520 -19.558 -2.547 1.00 23.01 287 SER A O 1
ATOM 2336 N N . PHE A 1 321 ? 1.640 -18.729 -4.314 1.00 22.31 288 PHE A N 1
ATOM 2337 C CA . PHE A 1 321 ? 2.880 -18.542 -3.569 1.00 22.52 288 PHE A CA 1
ATOM 2338 C C . PHE A 1 321 ? 3.200 -17.065 -3.345 1.00 22.86 288 PHE A C 1
ATOM 2339 O O . PHE A 1 321 ? 3.260 -16.289 -4.290 1.00 21.91 288 PHE A O 1
ATOM 2347 N N . LYS A 1 322 ? 3.384 -16.696 -2.078 1.00 24.40 289 LYS A N 1
ATOM 2348 C CA . LYS A 1 322 ? 3.829 -15.358 -1.685 1.00 25.78 289 LYS A CA 1
ATOM 2349 C C . LYS A 1 322 ? 5.132 -15.546 -0.915 1.00 25.25 289 LYS A C 1
ATOM 2350 O O . LYS A 1 322 ? 5.104 -15.947 0.244 1.00 26.85 289 LYS A O 1
ATOM 2356 N N . PRO A 1 323 ? 6.283 -15.297 -1.558 1.00 24.67 290 PRO A N 1
ATOM 2357 C CA . PRO A 1 323 ? 7.526 -15.422 -0.797 1.00 24.69 290 PRO A CA 1
ATOM 2358 C C . PRO A 1 323 ? 7.677 -14.314 0.247 1.00 24.97 290 PRO A C 1
ATOM 2359 O O . PRO A 1 323 ? 7.104 -13.236 0.085 1.00 24.78 290 PRO A O 1
ATOM 2363 N N . ASP A 1 324 ? 8.426 -14.599 1.308 1.00 25.82 291 ASP A N 1
ATOM 2364 C CA . ASP A 1 324 ? 8.647 -13.623 2.390 1.00 28.32 291 ASP A CA 1
ATOM 2365 C C . ASP A 1 324 ? 9.448 -12.449 1.817 1.00 28.91 291 ASP A C 1
ATOM 2366 O O . ASP A 1 324 ? 10.495 -12.661 1.216 1.00 26.27 291 ASP A O 1
ATOM 2371 N N . GLU A 1 325 ? 8.958 -11.223 1.992 1.00 31.41 292 GLU A N 1
ATOM 2372 C CA . GLU A 1 325 ? 9.575 -10.058 1.333 1.00 33.74 292 GLU A CA 1
ATOM 2373 C C . GLU A 1 325 ? 10.563 -9.270 2.211 1.00 33.74 292 GLU A C 1
ATOM 2374 O O . GLU A 1 325 ? 11.247 -8.386 1.686 1.00 34.66 292 GLU A O 1
ATOM 2380 N N . ASP A 1 326 ? 10.681 -9.604 3.502 1.00 31.74 293 ASP A N 1
ATOM 2381 C CA . ASP A 1 326 ? 11.612 -8.899 4.406 1.00 32.25 293 ASP A CA 1
ATOM 2382 C C . ASP A 1 326 ? 12.356 -9.863 5.345 1.00 30.35 293 ASP A C 1
ATOM 2383 O O . ASP A 1 326 ? 12.419 -9.655 6.564 1.00 30.71 293 ASP A O 1
ATOM 2388 N N . LYS A 1 327 ? 12.942 -10.913 4.767 1.00 26.39 294 LYS A N 1
ATOM 2389 C CA . LYS A 1 327 ? 13.662 -11.929 5.536 1.00 24.49 294 LYS A CA 1
ATOM 2390 C C . LYS A 1 327 ? 15.090 -12.175 5.039 1.00 21.40 294 LYS A C 1
ATOM 2391 O O . LYS A 1 327 ? 15.702 -13.170 5.400 1.00 19.66 294 LYS A O 1
ATOM 2397 N N . PHE A 1 328 ? 15.647 -11.255 4.261 1.00 21.21 295 PHE A N 1
ATOM 2398 C CA . PHE A 1 328 ? 16.972 -11.486 3.656 1.00 20.84 295 PHE A CA 1
ATOM 2399 C C . PHE A 1 328 ? 18.076 -11.688 4.684 1.00 20.94 295 PHE A C 1
ATOM 2400 O O . PHE A 1 328 ? 18.865 -12.619 4.575 1.00 18.66 295 PHE A O 1
ATOM 2408 N N . GLU A 1 329 ? 18.124 -10.830 5.700 1.00 22.51 296 GLU A N 1
ATOM 2409 C CA . GLU A 1 329 ? 19.146 -10.966 6.729 1.00 24.56 296 GLU A CA 1
ATOM 2410 C C . GLU A 1 329 ? 19.017 -12.298 7.474 1.00 22.40 296 GLU A C 1
ATOM 2411 O O . GLU A 1 329 ? 20.021 -12.969 7.709 1.00 22.07 296 GLU A O 1
ATOM 2417 N N . GLU A 1 330 ? 17.792 -12.684 7.825 1.00 22.15 297 GLU A N 1
ATOM 2418 C CA . GLU A 1 330 ? 17.551 -13.962 8.502 1.00 23.12 297 GLU A CA 1
ATOM 2419 C C . GLU A 1 330 ? 18.026 -15.137 7.645 1.00 20.51 297 GLU A C 1
ATOM 2420 O O . GLU A 1 330 ? 18.681 -16.053 8.142 1.00 19.82 297 G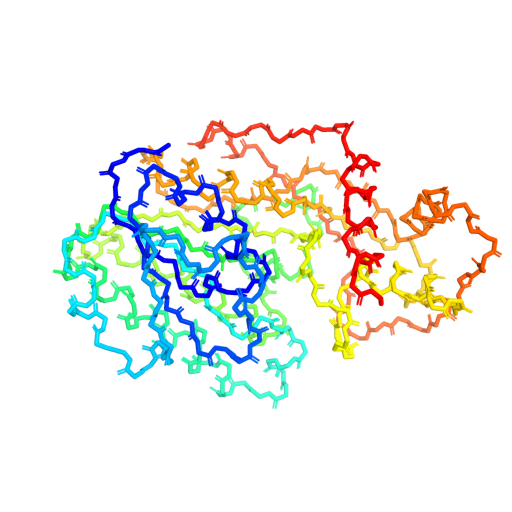LU A O 1
ATOM 2426 N N . GLN A 1 331 ? 17.720 -15.078 6.350 1.00 19.38 298 GLN A N 1
ATOM 2427 C CA . GLN A 1 331 ? 18.151 -16.119 5.407 1.00 18.36 298 GLN A CA 1
ATOM 2428 C C . GLN A 1 331 ? 19.665 -16.167 5.242 1.00 17.69 298 GLN A C 1
ATOM 2429 O O . GLN A 1 331 ? 20.268 -17.248 5.210 1.00 16.78 298 GLN A O 1
ATOM 2435 N N . LEU A 1 332 ? 20.280 -14.991 5.170 1.00 18.09 299 LEU A N 1
ATOM 2436 C CA . LEU A 1 332 ? 21.739 -14.918 5.143 1.00 18.18 299 LEU A CA 1
ATOM 2437 C C . LEU A 1 332 ? 22.362 -15.458 6.432 1.00 18.23 299 LEU A C 1
ATOM 2438 O O . LEU A 1 332 ? 23.361 -16.154 6.384 1.00 16.55 299 LEU A O 1
ATOM 2443 N N . ARG A 1 333 ? 21.755 -15.169 7.583 1.00 19.54 300 ARG A N 1
ATOM 2444 C CA . ARG A 1 333 ? 22.267 -15.713 8.850 1.00 20.57 300 ARG A CA 1
ATOM 2445 C C . ARG A 1 333 ? 22.238 -17.244 8.866 1.00 19.79 300 ARG A C 1
ATOM 2446 O O . ARG A 1 333 ? 23.200 -17.886 9.251 1.00 19.83 300 ARG A O 1
ATOM 2454 N N . GLU A 1 334 ? 21.145 -17.819 8.380 1.00 19.42 301 GLU A N 1
ATOM 2455 C CA . GLU A 1 334 ? 21.023 -19.272 8.257 1.00 20.18 301 GLU A CA 1
ATOM 2456 C C . GLU A 1 334 ? 22.065 -19.859 7.299 1.00 17.98 301 GLU A C 1
ATOM 2457 O O . GLU A 1 334 ? 22.629 -20.912 7.548 1.00 17.57 301 GLU A O 1
ATOM 2463 N N . THR A 1 335 ? 22.330 -19.149 6.203 1.00 16.57 302 THR A N 1
ATOM 2464 C CA . THR A 1 335 ? 23.340 -19.555 5.231 1.00 15.82 302 THR A CA 1
ATOM 2465 C C . THR A 1 335 ? 24.748 -19.517 5.834 1.00 16.33 302 THR A C 1
ATOM 2466 O O . THR A 1 335 ? 25.520 -20.461 5.699 1.00 16.84 302 THR A O 1
ATOM 2470 N N . VAL A 1 336 ? 25.064 -18.422 6.524 1.00 17.21 303 VAL A N 1
ATOM 2471 C CA . VAL A 1 336 ? 26.353 -18.276 7.199 1.00 17.95 303 VAL A CA 1
ATOM 2472 C C . VAL A 1 336 ? 26.555 -19.393 8.228 1.00 18.80 303 VAL A C 1
ATOM 2473 O O . VAL A 1 336 ? 27.610 -20.023 8.263 1.00 18.54 303 VAL A O 1
ATOM 2477 N N . LYS A 1 337 ? 25.534 -19.646 9.040 1.00 20.52 304 LYS A N 1
ATOM 2478 C CA . LYS A 1 337 ? 25.626 -20.706 10.053 1.00 22.18 304 LYS A CA 1
ATOM 2479 C C . LYS A 1 337 ? 25.890 -22.066 9.412 1.00 21.68 304 LYS A C 1
ATOM 2480 O O . LYS A 1 337 ? 26.711 -22.843 9.909 1.00 21.76 304 LYS A O 1
ATOM 2486 N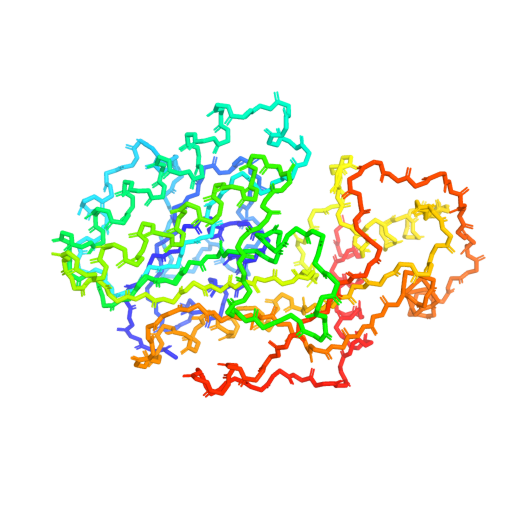 N . TRP A 1 338 ? 25.256 -22.331 8.269 1.00 20.14 305 TRP A N 1
ATOM 2487 C CA . TRP A 1 338 ? 25.575 -23.522 7.522 1.00 20.51 305 TRP A CA 1
ATOM 2488 C C . TRP A 1 338 ? 27.057 -23.583 7.084 1.00 19.77 305 TRP A C 1
ATOM 2489 O O . TRP A 1 338 ? 27.741 -24.592 7.335 1.00 20.72 305 TRP A O 1
ATOM 2500 N N . PHE A 1 339 ? 27.576 -22.512 6.477 1.00 18.56 306 PHE A N 1
ATOM 2501 C CA . PHE A 1 339 ? 28.975 -22.500 6.045 1.00 18.63 306 PHE A CA 1
ATOM 2502 C C . PHE A 1 339 ? 29.948 -22.624 7.216 1.00 19.09 306 PHE A C 1
ATOM 2503 O O . PHE A 1 339 ? 30.968 -23.280 7.082 1.00 20.85 306 PHE A O 1
ATOM 2511 N N . ILE A 1 340 ? 29.608 -22.015 8.344 1.00 21.07 307 ILE A N 1
ATOM 2512 C CA . ILE A 1 340 ? 30.400 -22.163 9.583 1.00 23.01 307 ILE A CA 1
ATOM 2513 C C . ILE A 1 340 ? 30.456 -23.632 10.016 1.00 25.44 307 ILE A C 1
ATOM 2514 O O . ILE A 1 340 ? 31.534 -24.140 10.327 1.00 26.18 307 ILE A O 1
ATOM 2519 N N A SER A 1 341 ? 29.308 -24.313 9.985 0.80 27.50 308 SER A N 1
ATOM 2520 N N B SER A 1 341 ? 29.310 -24.313 10.012 0.20 26.76 308 SER A N 1
ATOM 2521 C CA A SER A 1 341 ? 29.236 -25.733 10.374 0.80 28.96 308 SER A CA 1
ATOM 2522 C CA B SER A 1 341 ? 29.245 -25.734 10.384 0.20 27.89 308 SER A CA 1
ATOM 2523 C C A SER A 1 341 ? 30.092 -26.659 9.494 0.80 30.75 308 SER A C 1
ATOM 2524 C C B SER A 1 341 ? 30.101 -26.658 9.500 0.20 29.30 308 SER A C 1
ATOM 2525 O O A SER A 1 341 ? 30.476 -27.748 9.932 0.80 33.24 308 SER A O 1
ATOM 2526 O O B SER A 1 341 ? 30.500 -27.739 9.942 0.20 29.92 308 SER A O 1
ATOM 2531 N N . GLN A 1 342 ? 30.380 -26.229 8.268 1.00 30.20 309 GLN A N 1
ATOM 2532 C CA . GLN A 1 342 ? 31.216 -26.987 7.326 1.00 32.30 309 GLN A CA 1
ATOM 2533 C C . GLN A 1 342 ? 32.725 -26.782 7.446 1.00 34.94 309 GLN A C 1
ATOM 2534 O O . GLN A 1 342 ? 33.486 -27.481 6.776 1.00 35.77 309 GLN A O 1
ATOM 2540 N N . MET A 1 343 ? 33.165 -25.827 8.264 1.00 36.41 310 MET A N 1
ATOM 2541 C CA . MET A 1 343 ? 34.599 -25.528 8.384 1.00 38.16 310 MET A CA 1
ATOM 2542 C C . MET A 1 343 ? 35.306 -26.585 9.217 1.00 40.09 310 MET A C 1
ATOM 2543 O O . MET A 1 343 ? 34.774 -27.016 10.245 1.00 42.31 310 MET A O 1
#

Secondary structure (DSSP, 8-state):
--S-EEEEETTTSHHHHHHHHHHTTTSEEEEE---SS--GGGSS-TT-TTEEEE-S-TTTS-HHHHTTT--EEEE--S---HHHHHH-HHHHHIIIIIHHHHHHHHHHHTT-SEEEEEEEGGGG-S--SSSBPTTSPP---SHHHHHHHHHHHHHHHHHHHH---EEEEEE-EEE-TT---SSTT--HHHHHHHHHHTT---EEESSS--EE-EEEHHHHHHHHHHHHH-S--EEEEES-S--EEHHHHHHHHHHHTT--PPPEEEPPPTT--SB--B--GGGGGGT----SS-HHHHHHHHHHHHHHT-

B-factor: mean 18.46, std 7.91, range [8.83, 60.4]

Solvent-accessible surface area: 14342 Å² total; per-residue (Å²): 48,141,132,66,40,0,0,0,0,11,0,0,16,36,29,1,0,9,0,2,40,65,3,12,106,79,3,129,1,11,0,1,11,62,71,78,96,9,115,55,136,11,8,122,63,40,127,37,170,43,24,69,47,42,123,62,41,10,59,108,13,82,7,76,154,24,0,132,114,31,23,22,0,0,1,24,25,28,26,84,20,66,60,6,0,93,77,76,66,127,105,15,44,70,31,3,31,49,2,2,41,90,0,0,60,0,0,55,73,32,126,8,114,8,0,0,1,9,3,18,20,28,0,2,9,129,12,108,84,68,64,5,99,18,96,38,122,61,93,60,105,10,42,20,2,45,8,9,5,28,0,12,104,76,0,104,47,13,53,112,80,113,53,6,50,18,0,0,0,7,15,12,47,19,2,0,7,41,19,69,50,124,40,117,111,10,40,38,2,0,53,2,0,21,18,13,46,104,56,114,44,6,34,3,55,11,86,0,86,20,7,36,0,16,1,10,0,88,7,0,4,110,0,0,23,54,0,4,87,23,146,57,50,11,33,0,0,0,0,24,28,101,65,41,41,12,47,113,0,20,87,22,0,11,101,14,33,162,23,152,50,102,16,111,116,90,128,112,101,138,78,54,46,70,64,6,35,1,29,36,73,45,2,106,102,5,96,10,187,12,67,76,139,95,39,91,103,18,0,95,74,0,8,142,60,6,77,80,95,142

Foldseek 3Di:
DAAFAEEEECLQADLNLLLCQVCQVGYQYEYEYQPPPGDCVSHPDSPRPSYHYHNDQLLPDPLLVVCARGAEYEYDFAPPDQVVCQVPVVVRCCRQAVSLVSNLVSCLSRVHVEYEAEAAPLQCAQDPPPPDDPPHHGDHPGSNSVSSVNSQVVQVVCCVPRVHFYEYEHEWAEDAFRFDCPDPPGDDLSVLLVQQVVVHAAEDAADQQFKTFYDYSNLVSVLRVLRSVAPDGHYFYDGQQDIDTRVRVSVLLCVLVVHPRYHYYHHHDPRDHRYHGHDHPCSVRSPGDDDNPCVSVRSNNRSVNVVVVD

Nearest PDB structures (foldseek):
  6dnt-assembly1_A-2  TM=1.003E+00  e=1.180E-69  Methanobrevibacter ruminantium M1
  1sb8-assembly1_A  TM=9.450E-01  e=4.277E-35  Pseudomonas aeruginosa
  3ruc-assembly2_D  TM=9.438E-01  e=2.929E-34  Plesiomonas shigelloides
  3ru9-assembly1_A  TM=9.514E-01  e=1.014E-33  Plesiomonas shigelloides
  5in5-assembly1_A  TM=8.774E-01  e=5.497E-25  Homo sapiens

Organism: Methanobrevibacter ruminantium (strain ATCC 35063 / DSM 1093 / JCM 13430 / OCM 146 / M1) (NCBI:txid634498)